Protein AF-A0A953X6Q1-F1 (afdb_monomer_lite)

Radius of gyration: 28.53 Å; chains: 1; bounding box: 66×39×80 Å

Foldseek 3Di:
DVVVVVVVVVVVVVVVVVPCVCVVPPPDDDPPPDPVVVVVVVVVVCVVPCPDDDPVCVVVVVCCVQCVPPPNVVVVLVVLLVVLLCCLVVVLVVVLVVLLVVLLVVLVVLLVPDDDDPVNCCVSVNVSVVVSVVVSCVSSVVSNVVSVVVCVVVVVVVVSVVVVVVVCVVVVDPPLQVVLQVVLL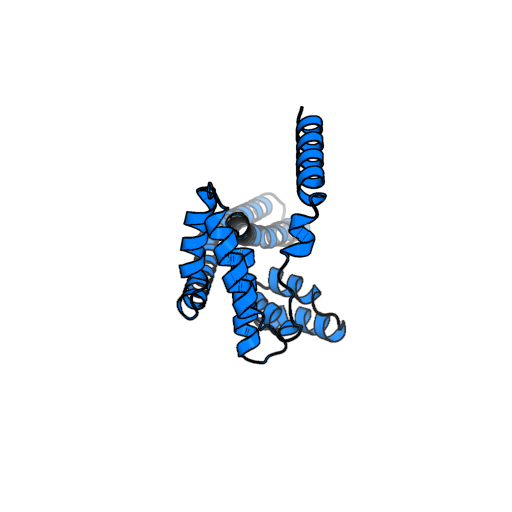RPLPVSLVSLVSDPDPVSSVVSNVCSVVND

Sequence (215 aa):
TRAAGRAGLIERIDTALDDDVWRRTAPSLAETTPVRSLQQEARAIAAEVILAEPVMNRVTRSLDSIVLNRFAGPVILASILFFMFQAVFAWATWPMDLIENGFSALADWVGATLPDGWIKDLIANGVIAGVGSVLVFLPQIIILFAFILLLEASGYMARAAFLMDTLMLRVGLNGRAFIPLLSSFACAIPGMMAARVIENERDRLTTIIIAPLMT

Secondary structure (DSSP, 8-state):
-HHHHHHHHHHHHHHHHSSTHHHHHS----TT--HHHHHHHHHHHHHHH-----THHHHHHHHHHHHTSTTHHHHHHHHHHHHHHHHHHHHHHHHHHHHHHHHHHHHHHHHHHSPSSHHHHIIIIIIIHHHHHHHHTHHHHHHHHHHHHHHHHTTHHHHHHHHHHHHHHHHT--HHHHHHHHHHHH-HHHHHHHGGG--SHHHHHHHHHHGGG--

pLDDT: mean 73.74, std 12.95, range [43.41, 95.06]

Structure (mmCIF, N/CA/C/O backbone):
data_AF-A0A953X6Q1-F1
#
_entry.id   AF-A0A953X6Q1-F1
#
loop_
_atom_site.group_PDB
_atom_site.id
_atom_site.type_symbol
_atom_site.label_atom_id
_atom_site.label_alt_id
_atom_site.label_comp_id
_atom_site.label_asym_id
_atom_site.label_entity_id
_atom_site.label_seq_id
_atom_site.pdbx_PDB_ins_code
_atom_site.Cartn_x
_atom_site.Cartn_y
_atom_site.Cartn_z
_atom_site.occupancy
_atom_site.B_iso_or_equiv
_atom_site.auth_seq_id
_atom_site.auth_comp_id
_atom_site.auth_asym_id
_atom_site.auth_atom_id
_atom_site.pdbx_PDB_model_num
ATOM 1 N N . THR A 1 1 ? -38.740 21.663 4.310 1.00 56.72 1 THR A N 1
ATOM 2 C CA . THR A 1 1 ? -39.633 20.793 5.114 1.00 56.72 1 THR A CA 1
ATOM 3 C C . THR A 1 1 ? -38.946 20.041 6.259 1.00 56.72 1 THR A C 1
ATOM 5 O O . THR A 1 1 ? -39.630 19.739 7.222 1.00 56.72 1 THR A O 1
ATOM 8 N N . ARG A 1 2 ? -37.618 19.798 6.263 1.00 55.62 2 ARG A N 1
ATOM 9 C CA . ARG A 1 2 ? -36.912 19.162 7.410 1.00 55.62 2 ARG A CA 1
ATOM 10 C C . ARG A 1 2 ? -36.620 20.084 8.611 1.00 55.62 2 ARG A C 1
ATOM 12 O O . ARG A 1 2 ? -36.563 19.608 9.737 1.00 55.62 2 ARG A O 1
ATOM 19 N N . ALA A 1 3 ? -36.464 21.392 8.387 1.00 56.66 3 ALA A N 1
ATOM 20 C CA . ALA A 1 3 ? -36.129 22.349 9.449 1.00 56.66 3 ALA A CA 1
ATOM 21 C C . ALA A 1 3 ? -37.282 22.575 10.450 1.00 56.66 3 ALA A C 1
ATOM 23 O O . ALA A 1 3 ? -37.045 22.574 11.653 1.00 56.66 3 ALA A O 1
ATOM 24 N N . ALA A 1 4 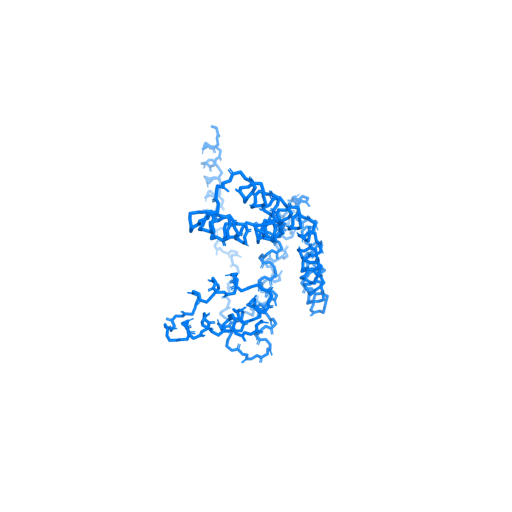? -38.523 22.679 9.958 1.00 70.12 4 ALA A N 1
ATOM 25 C CA . ALA A 1 4 ? -39.715 22.853 10.794 1.00 70.12 4 ALA A CA 1
ATOM 26 C C . ALA A 1 4 ? -40.015 21.613 11.656 1.00 70.12 4 ALA A C 1
ATOM 28 O O . ALA A 1 4 ? -40.341 21.743 12.830 1.00 70.12 4 ALA A O 1
ATOM 29 N N . GLY A 1 5 ? -39.823 20.407 11.103 1.00 72.50 5 GLY A N 1
ATOM 30 C CA . GLY A 1 5 ? -39.993 19.160 11.853 1.00 72.50 5 GLY A CA 1
ATOM 31 C C . GLY A 1 5 ? -38.972 18.999 12.982 1.00 72.50 5 GLY A C 1
ATOM 32 O O . GLY A 1 5 ? -39.336 18.564 14.066 1.00 72.50 5 GLY A O 1
ATOM 33 N N . ARG A 1 6 ? -37.710 19.404 12.760 1.00 75.50 6 ARG A N 1
ATOM 34 C CA . ARG A 1 6 ? -36.671 19.386 13.803 1.00 75.50 6 ARG A CA 1
ATOM 35 C C . ARG A 1 6 ? -36.973 20.383 14.921 1.00 75.50 6 ARG A C 1
ATOM 37 O O . ARG A 1 6 ? -36.813 20.030 16.081 1.00 75.50 6 ARG A O 1
ATOM 44 N N . ALA A 1 7 ? -37.411 21.592 14.571 1.00 75.81 7 ALA A N 1
ATOM 45 C CA . ALA A 1 7 ? -37.765 22.617 15.550 1.00 75.81 7 ALA A CA 1
ATOM 46 C C . ALA A 1 7 ? -38.918 22.157 16.457 1.00 75.81 7 ALA A C 1
ATOM 48 O O . ALA A 1 7 ? -38.777 22.201 17.672 1.00 75.81 7 ALA A O 1
ATOM 49 N N . GLY A 1 8 ? -39.989 21.596 15.880 1.00 79.62 8 GLY A N 1
ATOM 50 C CA . GLY A 1 8 ? -41.110 21.072 16.669 1.00 79.62 8 GLY A CA 1
ATOM 51 C C . GLY A 1 8 ? -40.759 19.840 17.515 1.00 79.62 8 GLY A C 1
ATOM 52 O O . GLY A 1 8 ? -41.368 19.610 18.553 1.00 79.62 8 GLY A O 1
ATOM 53 N N . LEU A 1 9 ? -39.767 19.041 17.107 1.00 77.88 9 LEU A N 1
ATOM 54 C CA . LEU A 1 9 ? -39.276 17.918 17.915 1.00 77.88 9 LEU A CA 1
ATOM 55 C C . LEU A 1 9 ? -38.467 18.403 19.122 1.00 77.88 9 LEU A C 1
ATOM 57 O O . LEU A 1 9 ? -38.664 17.886 20.215 1.00 77.88 9 LEU A O 1
ATOM 61 N N . ILE A 1 10 ? -37.604 19.406 18.928 1.00 80.94 10 ILE A N 1
ATOM 62 C CA . ILE A 1 10 ? -36.830 20.026 20.013 1.00 80.94 10 ILE A CA 1
ATOM 63 C C . ILE A 1 10 ? -37.774 20.675 21.026 1.00 80.94 10 ILE A C 1
ATOM 65 O O . ILE A 1 10 ? -37.650 20.408 22.211 1.00 80.94 10 ILE A O 1
ATOM 69 N N . GLU A 1 11 ? -38.781 21.417 20.563 1.00 82.81 11 GLU A N 1
ATOM 70 C CA . GLU A 1 11 ? -39.768 22.062 21.436 1.00 82.81 11 GLU A CA 1
ATOM 71 C C . GLU A 1 11 ? -40.543 21.045 22.288 1.00 82.81 11 GLU A C 1
ATOM 73 O O . GLU A 1 11 ? -40.726 21.241 23.487 1.00 82.81 11 GLU A O 1
ATOM 78 N N . ARG A 1 12 ? -40.942 19.901 21.713 1.00 79.19 12 ARG A N 1
ATOM 79 C CA . ARG A 1 12 ? -41.610 18.831 22.475 1.00 79.19 12 ARG A CA 1
ATOM 80 C C . ARG A 1 12 ? -40.684 18.122 23.461 1.00 79.19 12 ARG A C 1
ATOM 82 O O . ARG A 1 12 ? -41.167 17.679 24.498 1.00 79.19 12 ARG A O 1
ATOM 89 N N . ILE A 1 13 ? -39.397 17.987 23.138 1.00 79.25 13 ILE A N 1
ATOM 90 C CA . ILE A 1 13 ? -38.399 17.424 24.056 1.00 79.25 13 ILE A CA 1
ATOM 91 C C . ILE A 1 13 ? -38.164 18.391 25.218 1.00 79.25 13 ILE A C 1
ATOM 93 O O . ILE A 1 13 ? -38.222 17.950 26.359 1.00 79.25 13 ILE A O 1
ATOM 97 N N . ASP A 1 14 ? -37.984 19.685 24.949 1.00 78.56 14 ASP A N 1
ATOM 98 C CA . ASP A 1 14 ? -37.801 20.704 25.990 1.00 78.56 14 ASP A CA 1
ATOM 99 C C . ASP A 1 14 ? -39.027 20.784 26.903 1.00 78.56 14 ASP A C 1
ATOM 101 O O . ASP A 1 14 ? -38.888 20.731 28.120 1.00 78.56 14 ASP A O 1
ATOM 105 N N . THR A 1 15 ? -40.239 20.766 26.336 1.00 77.94 15 THR A N 1
ATOM 106 C CA . THR A 1 15 ? -41.480 20.751 27.133 1.00 77.94 15 THR A CA 1
ATOM 107 C C . THR A 1 15 ? -41.583 19.500 28.018 1.00 77.94 15 THR A C 1
ATOM 109 O O . THR A 1 15 ? -42.091 19.569 29.131 1.00 77.94 15 THR A O 1
ATOM 112 N N . ALA A 1 16 ? -41.100 18.347 27.543 1.00 70.44 16 ALA A N 1
ATOM 113 C CA . ALA A 1 16 ? -41.084 17.105 28.319 1.00 70.44 16 ALA A CA 1
ATOM 114 C C . ALA A 1 16 ? -39.940 17.043 29.354 1.00 70.44 16 ALA A C 1
ATOM 116 O O . ALA A 1 16 ? -40.025 16.265 30.304 1.00 70.44 16 ALA A O 1
ATOM 117 N N . LEU A 1 17 ? -38.871 17.826 29.169 1.00 68.88 17 LEU A N 1
ATOM 118 C CA . LEU A 1 17 ? -37.738 17.946 30.095 1.00 68.88 17 LEU A CA 1
ATOM 119 C C . LEU A 1 17 ? -37.964 19.012 31.179 1.00 68.88 17 LEU A C 1
ATOM 121 O O . LEU A 1 17 ? -37.389 18.890 32.261 1.00 68.88 17 LEU A O 1
ATOM 125 N N . ASP A 1 18 ? -38.785 20.029 30.899 1.00 67.75 18 ASP A N 1
ATOM 126 C CA . ASP A 1 18 ? -39.206 21.059 31.861 1.00 67.75 18 ASP A CA 1
ATOM 127 C C . ASP A 1 18 ? -40.187 20.524 32.916 1.00 67.75 18 ASP A C 1
ATOM 129 O O . ASP A 1 18 ? -40.358 21.138 33.973 1.00 67.75 18 ASP A O 1
ATOM 133 N N . ASP A 1 19 ? -40.784 19.351 32.683 1.00 63.38 19 ASP A N 1
ATOM 134 C CA . ASP A 1 19 ? -41.502 18.626 33.722 1.00 63.38 19 ASP A CA 1
ATOM 135 C C . ASP A 1 19 ? -40.501 18.186 34.807 1.00 63.38 19 ASP A C 1
ATOM 137 O O . ASP A 1 19 ? -39.703 17.256 34.649 1.00 63.38 19 ASP A O 1
ATOM 141 N N . ASP A 1 20 ? -40.573 18.857 35.960 1.00 58.38 20 ASP A N 1
ATOM 142 C CA . ASP A 1 20 ? -39.717 18.703 37.152 1.00 58.38 20 ASP A CA 1
ATOM 143 C C . ASP A 1 20 ? -39.705 17.264 37.732 1.00 58.38 20 ASP A C 1
ATOM 145 O O . ASP A 1 20 ? -38.985 16.934 38.677 1.00 58.38 20 ASP A O 1
ATOM 149 N N . VAL A 1 21 ? -40.499 16.373 37.135 1.00 62.38 21 VAL A N 1
ATOM 150 C CA . VAL A 1 21 ? -40.519 14.927 37.340 1.00 62.38 21 VAL A CA 1
ATOM 151 C C . VAL A 1 21 ? -39.152 14.310 37.041 1.00 62.38 21 VAL A C 1
ATOM 153 O O . VAL A 1 21 ? -38.661 13.541 37.867 1.00 62.38 21 VAL A O 1
ATOM 156 N N . TRP A 1 22 ? -38.495 14.673 35.930 1.00 59.53 22 TRP A N 1
ATOM 157 C CA . TRP A 1 22 ? -37.225 14.052 35.514 1.00 59.53 22 TRP A CA 1
ATOM 158 C C . TRP A 1 22 ? -36.069 14.373 36.465 1.00 59.53 22 TRP A C 1
ATOM 160 O O . TRP A 1 22 ? -35.297 13.485 36.824 1.00 59.53 22 TRP A O 1
ATOM 170 N N . ARG A 1 23 ? -35.969 15.621 36.947 1.00 58.53 23 ARG A N 1
ATOM 171 C CA . ARG A 1 23 ? -34.945 16.005 37.940 1.00 58.53 23 ARG A CA 1
ATOM 172 C C . ARG A 1 23 ? -35.134 15.299 39.279 1.00 58.53 23 ARG A C 1
ATOM 174 O O . ARG A 1 23 ? -34.150 15.046 39.964 1.00 58.53 23 ARG A O 1
ATOM 181 N N . ARG A 1 24 ? -36.378 14.973 39.648 1.00 58.66 24 ARG A N 1
ATOM 182 C CA . ARG A 1 24 ? -36.703 14.268 40.899 1.00 58.66 24 ARG A CA 1
ATOM 183 C C . ARG A 1 24 ? -36.564 12.748 40.801 1.00 58.66 24 ARG A C 1
ATOM 185 O O . ARG A 1 24 ? -36.361 12.110 41.827 1.00 58.66 24 ARG A O 1
ATOM 192 N N . THR A 1 25 ? -36.684 12.174 39.603 1.00 59.16 25 THR A N 1
ATOM 193 C CA . THR A 1 25 ? -36.552 10.722 39.362 1.00 59.16 25 THR A CA 1
ATOM 194 C C . THR A 1 25 ? -35.200 10.307 38.794 1.00 59.16 25 THR A C 1
ATOM 196 O O . THR A 1 25 ? -34.925 9.110 38.733 1.00 59.16 25 THR A O 1
ATOM 199 N N . ALA A 1 26 ? -34.335 11.256 38.423 1.00 57.88 26 ALA A N 1
ATOM 200 C CA . ALA A 1 26 ? -32.970 10.951 38.025 1.00 57.88 26 ALA A CA 1
ATOM 201 C C . ALA A 1 26 ? -32.258 10.195 39.166 1.00 57.88 26 ALA A C 1
ATOM 203 O O . ALA A 1 26 ? -32.180 10.717 40.283 1.00 57.88 26 ALA A O 1
ATOM 204 N N . PRO A 1 27 ? -31.753 8.972 38.922 1.00 61.53 27 PRO A N 1
ATOM 205 C CA . PRO A 1 27 ? -31.070 8.208 39.954 1.00 61.53 27 PRO A CA 1
ATOM 206 C C . PRO A 1 27 ? -29.867 9.009 40.462 1.00 61.53 27 PRO A C 1
ATOM 208 O O . PRO A 1 27 ? -29.058 9.494 39.668 1.00 61.53 27 PRO A O 1
ATOM 211 N N . SER A 1 28 ? -29.746 9.173 41.785 1.00 62.00 28 SER A N 1
ATOM 212 C CA . SER A 1 28 ? -28.567 9.816 42.360 1.00 62.00 28 SER A CA 1
ATOM 213 C C . SER A 1 28 ? -27.377 8.878 42.175 1.00 62.00 28 SER A C 1
ATOM 215 O O . SER A 1 28 ? -27.240 7.841 42.824 1.00 62.00 28 SER A O 1
ATOM 217 N N . LEU A 1 29 ? -26.527 9.207 41.208 1.00 59.94 29 LEU A N 1
ATOM 218 C CA . LEU A 1 29 ? -25.314 8.451 40.947 1.00 59.94 29 LEU A CA 1
ATOM 219 C C . LEU A 1 29 ? -24.348 8.705 42.105 1.00 59.94 29 LEU A C 1
ATOM 221 O O . LEU A 1 29 ? -23.694 9.743 42.162 1.00 59.94 29 LEU A O 1
ATOM 225 N N . ALA A 1 30 ? -24.268 7.768 43.049 1.00 63.91 30 ALA A N 1
ATOM 226 C CA . ALA A 1 30 ? -23.195 7.777 44.032 1.00 63.91 30 ALA A CA 1
ATOM 227 C C . ALA A 1 30 ? -21.853 7.634 43.292 1.00 63.91 30 ALA A C 1
ATOM 229 O O . ALA A 1 30 ? -21.724 6.775 42.413 1.00 63.91 30 ALA A O 1
ATOM 230 N N . GLU A 1 31 ? -20.846 8.436 43.655 1.00 61.06 31 GLU A N 1
ATOM 231 C CA . GLU A 1 31 ? -19.513 8.454 43.016 1.00 61.06 31 GLU A CA 1
ATOM 232 C C . GLU A 1 31 ? -18.820 7.076 42.976 1.00 61.06 31 GLU A C 1
ATOM 234 O O . GLU A 1 31 ? -17.909 6.855 42.182 1.00 61.06 31 GLU A O 1
ATOM 239 N N . THR A 1 32 ? -19.263 6.121 43.797 1.00 63.59 32 THR A N 1
ATOM 240 C CA . THR A 1 32 ? -18.711 4.763 43.911 1.00 63.59 32 THR A CA 1
ATOM 241 C C . THR A 1 32 ? -19.402 3.717 43.034 1.00 63.59 32 THR A C 1
ATOM 243 O O . THR A 1 32 ? -19.028 2.543 43.080 1.00 63.59 32 THR A O 1
ATOM 246 N N . THR A 1 33 ? -20.406 4.094 42.237 1.00 66.38 33 THR A N 1
ATOM 247 C CA . THR A 1 33 ? -21.168 3.120 41.445 1.00 66.38 33 THR A CA 1
ATOM 248 C C . THR A 1 33 ? -20.280 2.511 40.348 1.00 66.38 33 THR A C 1
ATOM 250 O O . THR A 1 33 ? -19.760 3.242 39.501 1.00 66.38 33 THR A O 1
ATOM 253 N N . PRO A 1 34 ? -20.071 1.181 40.321 1.00 75.06 34 PRO A N 1
ATOM 254 C CA . PRO A 1 34 ? -19.177 0.561 39.354 1.00 75.06 34 PRO A CA 1
ATOM 255 C C . PRO A 1 34 ? -19.707 0.738 37.926 1.00 75.06 34 PRO A C 1
ATOM 257 O O . PRO A 1 34 ? -20.833 0.373 37.609 1.00 75.06 34 PRO A O 1
ATOM 260 N N . VAL A 1 35 ? -18.857 1.229 37.020 1.00 74.12 35 VAL A N 1
ATOM 261 C CA . VAL A 1 35 ? -19.218 1.574 35.626 1.00 74.12 35 VAL A CA 1
ATOM 262 C C . VAL A 1 35 ? -19.971 0.451 34.891 1.00 74.12 35 VAL A C 1
ATOM 264 O O . VAL A 1 35 ? -20.843 0.718 34.067 1.00 74.12 35 VAL A O 1
ATOM 267 N N . ARG A 1 36 ? -19.679 -0.819 35.201 1.00 74.69 36 ARG A N 1
ATOM 268 C CA . ARG A 1 36 ? -20.355 -1.976 34.590 1.00 74.69 36 ARG A CA 1
ATOM 269 C C . ARG A 1 36 ? -21.840 -2.088 34.944 1.00 74.69 36 ARG A C 1
ATOM 271 O O . ARG A 1 36 ? -22.606 -2.494 34.074 1.00 74.69 36 ARG A O 1
ATOM 278 N N . SER A 1 37 ? -22.248 -1.754 36.171 1.00 74.81 37 SER A N 1
ATOM 279 C CA . SER A 1 37 ? -23.661 -1.833 36.569 1.00 74.81 37 SER A CA 1
ATOM 280 C C . SER A 1 37 ? -24.472 -0.731 35.891 1.00 74.81 37 SER A C 1
ATOM 282 O O . SER A 1 37 ? -25.525 -1.012 35.329 1.00 74.81 37 SER A O 1
ATOM 284 N N . LEU A 1 38 ? -23.909 0.478 35.802 1.00 77.56 38 LEU A N 1
ATOM 285 C CA . LEU A 1 38 ? -24.495 1.589 35.045 1.00 77.56 38 LEU A CA 1
ATOM 286 C C . LEU A 1 38 ? -24.649 1.248 33.555 1.00 77.56 38 LEU A C 1
ATOM 288 O O . LEU A 1 38 ? -25.675 1.538 32.946 1.00 77.56 38 LEU A O 1
ATOM 292 N N . GLN A 1 39 ? -23.660 0.571 32.961 1.00 78.69 39 GLN A N 1
ATOM 293 C CA . GLN A 1 39 ? -23.748 0.088 31.578 1.00 78.69 39 GLN A CA 1
ATOM 294 C C . GLN A 1 39 ? -24.824 -0.993 31.382 1.00 78.69 39 GLN A C 1
ATOM 296 O O . GLN A 1 39 ? -25.408 -1.068 30.300 1.00 78.69 39 GLN A O 1
ATOM 301 N N . GLN A 1 40 ? -25.078 -1.845 32.380 1.00 78.56 40 GLN A N 1
ATOM 302 C CA . GLN A 1 40 ? -26.152 -2.843 32.322 1.00 78.56 40 GLN A CA 1
ATOM 303 C C . GLN A 1 40 ? -27.533 -2.194 32.418 1.00 78.56 40 GLN A C 1
ATOM 305 O O . GLN A 1 40 ? -28.406 -2.525 31.620 1.00 78.56 40 GLN A O 1
ATOM 310 N N . GLU A 1 41 ? -27.712 -1.248 33.334 1.00 78.94 41 GLU A N 1
ATOM 311 C CA . GLU A 1 41 ? -28.977 -0.542 33.542 1.00 78.94 41 GLU A CA 1
ATOM 312 C C . GLU A 1 41 ? -29.339 0.341 32.339 1.00 78.94 41 GLU A C 1
ATOM 314 O O . GLU A 1 41 ? -30.439 0.240 31.799 1.00 78.94 41 GLU A O 1
ATOM 319 N N . ALA A 1 42 ? -28.370 1.091 31.804 1.00 77.69 42 ALA A N 1
ATOM 320 C CA . ALA A 1 42 ? -28.553 1.854 30.570 1.00 77.69 42 ALA A CA 1
ATOM 321 C C . ALA A 1 42 ? -28.938 0.960 29.376 1.00 77.69 42 ALA A C 1
ATOM 323 O O . ALA A 1 42 ? -29.756 1.349 28.543 1.00 77.69 42 ALA A O 1
ATOM 324 N N . ARG A 1 43 ? -28.377 -0.257 29.286 1.00 78.38 43 ARG A N 1
ATOM 325 C CA . ARG A 1 43 ? -28.757 -1.234 28.252 1.00 78.38 43 ARG A CA 1
ATOM 326 C C . ARG A 1 43 ? -30.165 -1.785 28.455 1.00 78.38 43 ARG A C 1
ATOM 328 O O . ARG A 1 43 ? -30.836 -2.018 27.455 1.00 78.38 43 ARG A O 1
ATOM 335 N N . ALA A 1 44 ? -30.599 -1.995 29.697 1.00 80.25 44 ALA A N 1
ATOM 336 C CA . ALA A 1 44 ? -31.951 -2.456 30.006 1.00 80.25 44 ALA A CA 1
ATOM 337 C C . ALA A 1 44 ? -32.998 -1.411 29.589 1.00 80.25 44 ALA A C 1
ATOM 339 O O . ALA A 1 44 ? -33.915 -1.740 28.843 1.00 80.25 44 ALA A O 1
ATOM 340 N N . ILE A 1 45 ? -32.784 -0.142 29.952 1.00 81.12 45 ILE A N 1
ATOM 341 C CA . ILE A 1 45 ? -33.653 0.977 29.552 1.00 81.12 45 ILE A CA 1
ATOM 342 C C . ILE A 1 45 ? -33.664 1.132 28.025 1.00 81.12 45 ILE A C 1
ATOM 344 O O . ILE A 1 45 ? -34.719 1.259 27.408 1.00 81.12 45 ILE A O 1
ATOM 348 N N . ALA A 1 46 ? -32.493 1.072 27.383 1.00 76.69 46 ALA A N 1
ATOM 349 C CA . ALA A 1 46 ? -32.410 1.140 25.928 1.00 76.69 46 ALA A CA 1
ATOM 350 C C . ALA A 1 46 ? -33.179 -0.010 25.252 1.00 76.69 46 ALA A C 1
ATOM 352 O O . ALA A 1 46 ? -33.846 0.216 24.248 1.00 76.69 46 ALA A O 1
ATOM 353 N N . ALA A 1 47 ? -33.126 -1.227 25.798 1.00 75.25 47 ALA A N 1
ATOM 354 C CA . ALA A 1 47 ? -33.858 -2.369 25.251 1.00 75.25 47 ALA A CA 1
ATOM 355 C C . ALA A 1 47 ? -35.384 -2.203 25.348 1.00 75.25 47 ALA A C 1
ATOM 357 O O . ALA A 1 47 ? -36.100 -2.696 24.482 1.00 75.25 47 ALA A O 1
ATOM 358 N N . GLU A 1 48 ? -35.871 -1.496 26.367 1.00 77.06 48 GLU A N 1
ATOM 359 C CA . GLU A 1 48 ? -37.299 -1.250 26.587 1.00 77.06 48 GLU A CA 1
ATOM 360 C C . GLU A 1 48 ? -37.852 -0.134 25.679 1.00 77.06 48 GLU A C 1
ATOM 362 O O . GLU A 1 48 ? -39.006 -0.177 25.258 1.00 77.06 48 GLU A O 1
ATOM 367 N N . VAL A 1 49 ? -37.012 0.847 25.325 1.00 75.50 49 VAL A N 1
ATOM 368 C CA . VAL A 1 49 ? -37.409 2.046 24.560 1.00 75.50 49 VAL A CA 1
ATOM 369 C C . VAL A 1 49 ? -37.137 1.919 23.051 1.00 75.50 49 VAL A C 1
ATOM 371 O O . VAL A 1 49 ? -37.732 2.639 22.244 1.00 75.50 49 VAL A O 1
ATOM 374 N N . ILE A 1 50 ? -36.266 1.002 22.617 1.00 70.25 50 ILE A N 1
ATOM 375 C CA . ILE A 1 50 ? -35.984 0.796 21.187 1.00 70.25 50 ILE A CA 1
ATOM 376 C C . ILE A 1 50 ? -37.149 0.037 20.526 1.00 70.25 50 ILE A C 1
ATOM 378 O O . ILE A 1 50 ? -37.210 -1.188 20.512 1.00 70.25 50 ILE A O 1
ATOM 382 N N . LEU A 1 51 ? -38.066 0.799 19.922 1.00 61.41 51 LEU A N 1
ATOM 383 C CA . LEU A 1 51 ? -39.269 0.297 19.240 1.00 61.41 51 LEU A CA 1
ATOM 384 C C . LEU A 1 51 ? -39.008 -0.271 17.830 1.00 61.41 51 LEU A C 1
ATOM 386 O O . LEU A 1 51 ? -39.853 -0.973 17.280 1.00 61.41 51 LEU A O 1
ATOM 390 N N . ALA A 1 52 ? -37.848 0.015 17.233 1.00 56.72 52 ALA A N 1
ATOM 391 C CA . ALA A 1 52 ? -37.418 -0.580 15.970 1.00 56.72 52 ALA A CA 1
ATOM 392 C C . ALA A 1 52 ? -35.890 -0.533 15.841 1.00 56.72 52 ALA A C 1
ATOM 394 O O . ALA A 1 52 ? -35.290 0.542 15.801 1.00 56.72 52 ALA A O 1
ATOM 395 N N . GLU A 1 53 ? -35.251 -1.698 15.727 1.00 56.03 53 GLU A N 1
ATOM 396 C CA . GLU A 1 53 ? -33.856 -1.776 15.295 1.00 56.03 53 GLU A CA 1
ATOM 397 C C . GLU A 1 53 ? -33.794 -1.761 13.757 1.00 56.03 53 GLU A C 1
ATOM 399 O O . GLU A 1 53 ? -34.440 -2.595 13.114 1.00 56.03 53 GLU A O 1
ATOM 404 N N . PRO A 1 54 ? -32.993 -0.878 13.130 1.00 53.59 54 PRO A N 1
ATOM 405 C CA . PRO A 1 54 ? -32.711 -0.975 11.703 1.00 53.59 54 PRO A CA 1
ATOM 406 C C . PRO A 1 54 ? -32.115 -2.355 11.393 1.00 53.59 54 PRO A C 1
ATOM 408 O O . PRO A 1 54 ? -31.173 -2.779 12.060 1.00 53.59 54 PRO A O 1
ATOM 411 N N . VAL A 1 55 ? -32.610 -3.051 10.363 1.00 55.44 55 VAL A N 1
ATOM 412 C CA . VAL A 1 55 ? -32.144 -4.403 9.963 1.00 55.44 55 VAL A CA 1
ATOM 413 C C . VAL A 1 55 ? -30.617 -4.460 9.768 1.00 55.44 55 VAL A C 1
ATOM 415 O O . VAL A 1 55 ? -29.983 -5.473 10.075 1.00 55.44 55 VAL A O 1
ATOM 418 N N . MET A 1 56 ? -30.013 -3.334 9.368 1.00 53.81 56 MET A N 1
ATOM 419 C CA . MET A 1 56 ? -28.564 -3.128 9.256 1.00 53.81 56 MET A CA 1
ATOM 420 C C . MET A 1 56 ? -27.794 -3.485 10.545 1.00 53.81 56 MET A C 1
ATOM 422 O O . MET A 1 56 ? -26.673 -3.987 10.477 1.00 53.81 56 MET A O 1
ATOM 426 N N . ASN A 1 57 ? -28.394 -3.295 11.727 1.00 60.19 57 ASN A N 1
ATOM 427 C CA . ASN A 1 57 ? -27.750 -3.589 13.009 1.00 60.19 57 ASN A CA 1
ATOM 428 C C . ASN A 1 57 ? -27.623 -5.090 13.276 1.00 60.19 57 ASN A C 1
ATOM 430 O O . ASN A 1 57 ? -26.680 -5.499 13.943 1.00 60.19 57 ASN A O 1
ATOM 434 N N . ARG A 1 58 ? -28.518 -5.939 12.758 1.00 59.28 58 ARG A N 1
ATOM 435 C CA . ARG A 1 58 ? -28.522 -7.368 13.111 1.00 59.28 58 ARG A CA 1
ATOM 436 C C . ARG A 1 58 ? -27.409 -8.144 12.397 1.00 59.28 58 ARG A C 1
ATOM 438 O O . ARG A 1 58 ? -26.706 -8.923 13.037 1.00 59.28 58 ARG A O 1
ATOM 445 N N . VAL A 1 59 ? -27.193 -7.869 11.107 1.00 60.16 59 VAL A N 1
ATOM 446 C CA . VAL A 1 59 ? -26.087 -8.453 10.320 1.00 60.16 59 VAL A CA 1
ATOM 447 C C . VAL A 1 59 ? -24.737 -7.964 10.850 1.00 60.16 59 VAL A C 1
ATOM 449 O O . VAL A 1 59 ? -23.847 -8.770 11.116 1.00 60.16 59 VAL A O 1
ATOM 452 N N . THR A 1 60 ? -24.622 -6.658 11.105 1.00 63.91 60 THR A N 1
ATOM 453 C CA . THR A 1 60 ? -23.412 -6.021 11.647 1.00 63.91 60 THR A CA 1
ATOM 454 C C . THR A 1 60 ? -23.040 -6.574 13.025 1.00 63.91 60 THR A C 1
ATOM 456 O O . THR A 1 60 ? -21.869 -6.882 13.245 1.00 63.91 60 THR A O 1
ATOM 459 N N . ARG A 1 61 ? -24.032 -6.782 13.908 1.00 63.19 61 ARG A N 1
ATOM 460 C CA . ARG A 1 61 ? -23.872 -7.334 15.266 1.00 63.19 61 ARG A CA 1
ATOM 461 C C . ARG A 1 61 ? -23.524 -8.829 15.261 1.00 63.19 61 ARG A C 1
ATOM 463 O O . ARG A 1 61 ? -22.730 -9.272 16.088 1.00 63.19 61 ARG A O 1
ATOM 470 N N . SER A 1 62 ? -24.070 -9.607 14.322 1.00 61.19 62 SER A N 1
ATOM 471 C CA . SER A 1 62 ? -23.698 -11.020 14.155 1.00 61.19 62 SER A CA 1
ATOM 472 C C . SER A 1 62 ? -22.271 -11.162 13.628 1.00 61.19 62 SER A C 1
ATOM 474 O O . SER A 1 62 ? -21.505 -11.959 14.171 1.00 61.19 62 SER A O 1
ATOM 476 N N . LEU A 1 63 ? -21.886 -10.351 12.632 1.00 61.06 63 LEU A N 1
ATOM 477 C CA . LEU A 1 63 ? -20.495 -10.258 12.188 1.00 61.06 63 LEU A CA 1
ATOM 478 C C . LEU A 1 63 ? -19.584 -9.818 13.342 1.00 61.06 63 LEU A C 1
ATOM 480 O O . LEU A 1 63 ? -18.556 -10.442 13.558 1.00 61.06 63 LEU A O 1
ATOM 484 N N . ASP A 1 64 ? -19.971 -8.807 14.126 1.00 63.03 64 ASP A N 1
ATOM 485 C CA . ASP A 1 64 ? -19.199 -8.366 15.296 1.00 63.03 64 ASP A CA 1
ATOM 486 C C . ASP A 1 64 ? -18.956 -9.505 16.287 1.00 63.03 64 ASP A C 1
ATOM 488 O O . ASP A 1 64 ? -17.841 -9.667 16.767 1.00 63.03 64 ASP A O 1
ATOM 492 N N . SER A 1 65 ? -19.961 -10.340 16.566 1.00 62.66 65 SER A N 1
ATOM 493 C CA . SER A 1 65 ? -19.815 -11.440 17.530 1.00 62.66 65 SER A CA 1
ATOM 494 C C . SER A 1 65 ? -18.789 -12.501 17.106 1.00 62.66 65 SER A C 1
ATOM 496 O O . SER A 1 65 ? -18.096 -13.067 17.952 1.00 62.66 65 SER A O 1
ATOM 498 N N . ILE A 1 66 ? -18.654 -12.739 15.798 1.00 61.59 66 ILE A N 1
ATOM 499 C CA . ILE A 1 66 ? -17.694 -13.688 15.221 1.00 61.59 66 ILE A CA 1
ATOM 500 C C . ILE A 1 66 ? -16.306 -13.041 15.116 1.00 61.59 66 ILE A C 1
ATOM 502 O O . ILE A 1 66 ? -15.300 -13.670 15.443 1.00 61.59 66 ILE A O 1
ATOM 506 N N . VAL A 1 67 ? -16.251 -11.768 14.720 1.00 59.72 67 VAL A N 1
ATOM 507 C CA . VAL A 1 67 ? -15.009 -11.025 14.460 1.00 59.72 67 VAL A CA 1
ATOM 508 C C . VAL A 1 67 ? -14.327 -10.538 15.743 1.00 59.72 67 VAL A C 1
ATOM 510 O O . VAL A 1 67 ? -13.101 -10.516 15.802 1.00 59.72 67 VAL A O 1
ATOM 513 N N . LEU A 1 68 ? -15.079 -10.202 16.798 1.00 62.44 68 LEU A N 1
ATOM 514 C CA . LEU A 1 68 ? -14.533 -9.769 18.096 1.00 62.44 68 LEU A CA 1
ATOM 515 C C . LEU A 1 68 ? -14.281 -10.924 19.080 1.00 62.44 68 LEU A C 1
ATOM 517 O O . LEU A 1 68 ? -13.870 -10.688 20.220 1.00 62.44 68 LEU A O 1
ATOM 521 N N . ASN A 1 69 ? -14.510 -12.178 18.688 1.00 67.44 69 ASN A N 1
ATOM 522 C CA . ASN A 1 69 ? -14.258 -13.304 19.580 1.00 67.44 69 ASN A CA 1
ATOM 523 C C . ASN A 1 69 ? -12.747 -13.438 19.860 1.00 67.44 69 ASN A C 1
ATOM 525 O O . ASN A 1 69 ? -11.923 -13.369 18.948 1.00 67.44 69 ASN A O 1
ATOM 529 N N . ARG A 1 70 ? -12.364 -13.646 21.128 1.00 65.00 70 ARG A N 1
ATOM 530 C CA . ARG A 1 70 ? -10.972 -13.558 21.614 1.00 65.00 70 ARG A CA 1
ATOM 531 C C . ARG A 1 70 ? -9.987 -14.489 20.893 1.00 65.00 70 ARG A C 1
ATOM 533 O O . ARG A 1 70 ? -8.799 -14.172 20.858 1.00 65.00 70 ARG A O 1
ATOM 540 N N . PHE A 1 71 ? -10.476 -15.595 20.333 1.00 70.25 71 PHE A N 1
ATOM 541 C CA . PHE A 1 71 ? -9.683 -16.548 19.550 1.00 70.25 71 PHE A CA 1
ATOM 542 C C . PHE A 1 71 ? -9.997 -16.516 18.049 1.00 70.25 71 PHE A C 1
ATOM 544 O O . PHE A 1 71 ? -9.071 -16.602 17.248 1.00 70.25 71 PHE A O 1
ATOM 551 N N . ALA A 1 72 ? -11.264 -16.349 17.649 1.00 71.12 72 ALA A N 1
ATOM 552 C CA . ALA A 1 72 ? -11.625 -16.343 16.228 1.00 71.12 72 ALA A CA 1
ATOM 553 C C . ALA A 1 72 ? -11.200 -15.049 15.516 1.00 71.12 72 ALA A C 1
ATOM 555 O O . ALA A 1 72 ? -10.797 -15.106 14.360 1.00 71.12 72 ALA A O 1
ATOM 556 N N . GLY A 1 73 ? -11.208 -13.904 16.208 1.00 70.88 73 GLY A N 1
ATOM 557 C CA . GLY A 1 73 ? -10.816 -12.613 15.639 1.00 70.88 73 GLY A CA 1
ATOM 558 C C . GLY A 1 73 ? -9.407 -12.624 15.035 1.00 70.88 73 GLY A C 1
ATOM 559 O O . GLY A 1 73 ? -9.270 -12.345 13.844 1.00 70.88 73 GLY A O 1
ATOM 560 N N . PRO A 1 74 ? -8.356 -12.994 15.799 1.00 71.94 74 PRO A N 1
ATOM 561 C CA . PRO A 1 74 ? -6.991 -13.088 15.275 1.00 71.94 74 PRO A CA 1
ATOM 562 C C . PRO A 1 74 ? -6.841 -14.057 14.099 1.00 71.94 74 PRO A C 1
ATOM 564 O O . PRO A 1 74 ? -6.141 -13.746 13.141 1.00 71.94 74 PRO A O 1
ATOM 567 N N . VAL A 1 75 ? -7.515 -15.211 14.143 1.00 78.44 75 VAL A N 1
ATOM 568 C CA . VAL A 1 75 ? -7.450 -16.220 13.073 1.00 78.44 75 VAL A CA 1
ATOM 569 C C . VAL A 1 75 ? -8.115 -15.712 11.796 1.00 78.44 75 VAL A C 1
ATOM 571 O O . VAL A 1 75 ? -7.562 -15.873 10.711 1.00 78.44 75 VAL A O 1
ATOM 574 N N . ILE A 1 76 ? -9.270 -15.055 11.912 1.00 76.00 76 ILE A N 1
ATOM 575 C CA . ILE A 1 76 ? -9.977 -14.450 10.779 1.00 76.00 76 ILE A CA 1
ATOM 576 C C . ILE A 1 76 ? -9.139 -13.323 10.174 1.00 76.00 76 ILE A C 1
ATOM 578 O O . ILE A 1 76 ? -8.989 -13.267 8.958 1.00 76.00 76 ILE A O 1
ATOM 582 N N . LEU A 1 77 ? -8.546 -12.462 11.006 1.00 71.25 77 LEU A N 1
ATOM 583 C CA . LEU A 1 77 ? -7.654 -11.397 10.551 1.00 71.25 77 LEU A CA 1
ATOM 584 C C . LEU A 1 77 ? -6.443 -11.965 9.800 1.00 71.25 77 LEU A C 1
ATOM 586 O O . LEU A 1 77 ? -6.156 -11.522 8.693 1.00 71.25 77 LEU A O 1
ATOM 590 N N . ALA A 1 78 ? -5.769 -12.966 10.373 1.00 72.81 78 ALA A N 1
ATOM 591 C CA . ALA A 1 78 ? -4.633 -13.628 9.738 1.00 72.81 78 ALA A CA 1
ATOM 592 C C . ALA A 1 78 ? -5.033 -14.296 8.415 1.00 72.81 78 ALA A C 1
ATOM 594 O O . ALA A 1 78 ? -4.300 -14.193 7.439 1.00 72.81 78 ALA A O 1
ATOM 595 N N . SER A 1 79 ? -6.213 -14.917 8.358 1.00 79.50 79 SER A N 1
ATOM 596 C CA . SER A 1 79 ? -6.732 -15.561 7.145 1.00 79.50 79 SER A CA 1
ATOM 597 C C . SER A 1 79 ? -7.061 -14.546 6.049 1.00 79.50 79 SER A C 1
ATOM 599 O O . SER A 1 79 ? -6.698 -14.761 4.898 1.00 79.50 79 SER A O 1
ATOM 601 N N . ILE A 1 80 ? -7.703 -13.423 6.395 1.00 77.81 80 ILE A N 1
ATOM 602 C CA . ILE A 1 80 ? -7.998 -12.331 5.453 1.00 77.81 80 ILE A CA 1
ATOM 603 C C . ILE A 1 80 ? -6.699 -11.727 4.930 1.00 77.81 80 ILE A C 1
ATOM 605 O O . ILE A 1 80 ? -6.559 -11.527 3.728 1.00 77.81 80 ILE A O 1
ATOM 609 N N . LEU A 1 81 ? -5.741 -11.463 5.819 1.00 71.88 81 LEU A N 1
ATOM 610 C CA . LEU A 1 81 ? -4.458 -10.882 5.448 1.00 71.88 81 LEU A CA 1
ATOM 611 C C . LEU A 1 81 ? -3.650 -11.842 4.559 1.00 71.88 81 LEU A C 1
ATOM 613 O O . LEU A 1 81 ? -3.122 -11.430 3.531 1.00 71.88 81 LEU A O 1
ATOM 617 N N . PHE A 1 82 ? -3.618 -13.131 4.905 1.00 75.94 82 PHE A N 1
ATOM 618 C CA . PHE A 1 82 ? -2.997 -14.180 4.0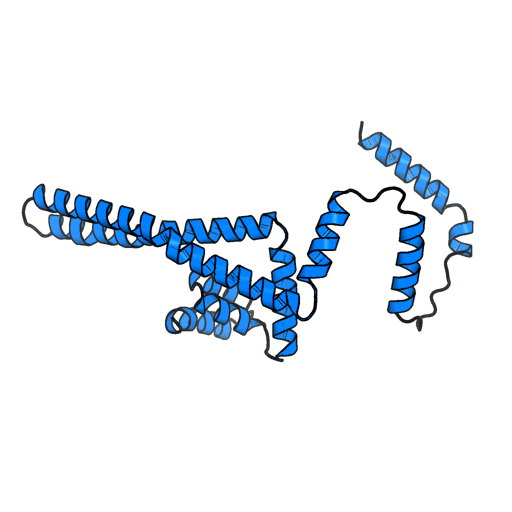96 1.00 75.94 82 PHE A CA 1
ATOM 619 C C . PHE A 1 82 ? -3.639 -14.277 2.710 1.00 75.94 82 PHE A C 1
ATOM 621 O O . PHE A 1 82 ? -2.934 -14.274 1.703 1.00 75.94 82 PHE A O 1
ATOM 628 N N . PHE A 1 83 ? -4.972 -14.311 2.650 1.00 82.19 83 PHE A N 1
ATOM 629 C CA . PHE A 1 83 ? -5.710 -14.347 1.392 1.00 82.19 83 PHE A CA 1
ATOM 630 C C . PHE A 1 83 ? -5.440 -13.104 0.545 1.00 82.19 83 PHE A C 1
ATOM 632 O O . PHE A 1 83 ? -5.197 -13.228 -0.650 1.00 82.19 83 PHE A O 1
ATOM 639 N N . MET A 1 84 ? -5.426 -11.922 1.163 1.00 78.88 84 MET A N 1
ATOM 640 C CA . MET A 1 84 ? -5.103 -10.671 0.488 1.00 78.88 84 MET A CA 1
ATOM 641 C C . MET A 1 84 ? -3.705 -10.741 -0.129 1.00 78.88 84 MET A C 1
ATOM 643 O O . MET A 1 84 ? -3.585 -10.499 -1.322 1.00 78.88 84 MET A O 1
ATOM 647 N N . PHE A 1 85 ? -2.669 -11.147 0.618 1.00 77.12 85 PHE A N 1
ATOM 648 C CA . PHE A 1 85 ? -1.315 -11.283 0.063 1.00 77.12 85 PHE A CA 1
ATOM 649 C C . PHE A 1 85 ? -1.243 -12.269 -1.097 1.00 77.12 85 PHE A C 1
ATOM 651 O O . PHE A 1 85 ? -0.677 -11.938 -2.137 1.00 77.12 85 PHE A O 1
ATOM 658 N N . GLN A 1 86 ? -1.835 -13.455 -0.938 1.00 82.88 86 GLN A N 1
ATOM 659 C CA . GLN A 1 86 ? -1.877 -14.447 -2.010 1.00 82.88 86 GLN A CA 1
ATOM 660 C C . GLN A 1 86 ? -2.582 -13.891 -3.248 1.00 82.88 86 GLN A C 1
ATOM 662 O O . GLN A 1 86 ? -2.065 -14.032 -4.350 1.00 82.88 86 GLN A O 1
ATOM 667 N N . ALA A 1 87 ? -3.712 -13.205 -3.074 1.00 84.81 87 ALA A N 1
ATOM 668 C CA . ALA A 1 87 ? -4.446 -12.603 -4.175 1.00 84.81 87 ALA A CA 1
ATOM 669 C C . ALA A 1 87 ? -3.647 -11.491 -4.862 1.00 84.81 87 ALA A C 1
ATOM 671 O O . ALA A 1 87 ? -3.596 -11.482 -6.087 1.00 84.81 87 ALA A O 1
ATOM 672 N N . VAL A 1 88 ? -2.992 -10.589 -4.115 1.00 84.50 88 VAL A N 1
ATOM 673 C CA . VAL A 1 88 ? -2.223 -9.499 -4.733 1.00 84.50 88 VAL A CA 1
ATOM 674 C C . VAL A 1 88 ? -1.095 -10.077 -5.593 1.00 84.50 88 VAL A C 1
ATOM 676 O O . VAL A 1 88 ? -1.066 -9.807 -6.787 1.00 84.50 88 VAL A O 1
ATOM 679 N N . PHE A 1 89 ? -0.238 -10.944 -5.041 1.00 81.31 89 PHE A N 1
ATOM 680 C CA . PHE A 1 89 ? 0.882 -11.509 -5.802 1.00 81.31 89 PHE A CA 1
ATOM 681 C C . PHE A 1 89 ? 0.433 -12.446 -6.927 1.00 81.31 89 PHE A C 1
ATOM 683 O O . PHE A 1 89 ? 0.938 -12.339 -8.040 1.00 81.31 89 PHE A O 1
ATOM 690 N N . ALA A 1 90 ? -0.526 -13.344 -6.682 1.00 87.81 90 ALA A N 1
ATOM 691 C CA . ALA A 1 90 ? -0.955 -14.295 -7.704 1.00 87.81 90 ALA A CA 1
ATOM 692 C C . ALA A 1 90 ? -1.675 -13.598 -8.861 1.00 87.81 90 ALA A C 1
ATOM 694 O O . ALA A 1 90 ? -1.419 -13.919 -10.018 1.00 87.81 90 ALA A O 1
ATOM 695 N N . TRP A 1 91 ? -2.557 -12.636 -8.580 1.00 90.44 91 TRP A N 1
ATOM 696 C CA . TRP A 1 91 ? -3.330 -11.971 -9.630 1.00 90.44 91 TRP A CA 1
ATOM 697 C C . TRP A 1 91 ? -2.555 -10.872 -10.345 1.00 90.44 91 TRP A C 1
ATOM 699 O O . TRP A 1 91 ? -2.880 -10.580 -11.491 1.00 90.44 91 TRP A O 1
ATOM 709 N N . ALA A 1 92 ? -1.540 -10.277 -9.714 1.00 89.00 92 ALA A N 1
ATOM 710 C CA . ALA A 1 92 ? -0.715 -9.273 -10.371 1.00 89.00 92 ALA A CA 1
ATOM 711 C C . ALA A 1 92 ? 0.291 -9.861 -11.363 1.00 89.00 92 ALA A C 1
ATOM 713 O O . ALA A 1 92 ? 0.676 -9.147 -12.278 1.00 89.00 92 ALA A O 1
ATOM 714 N N . THR A 1 93 ? 0.705 -11.127 -11.235 1.00 88.94 93 THR A N 1
ATOM 715 C CA . THR A 1 93 ? 1.677 -11.738 -12.174 1.00 88.94 93 THR A CA 1
ATOM 716 C C . THR A 1 93 ? 1.229 -11.625 -13.628 1.00 88.94 93 THR A C 1
ATOM 718 O O . THR A 1 93 ? 1.941 -11.072 -14.454 1.00 88.94 93 THR A O 1
ATOM 721 N N . TRP A 1 94 ? -0.009 -12.020 -13.921 1.00 92.94 94 TRP A N 1
ATOM 722 C CA . TRP A 1 94 ? -0.555 -11.965 -15.276 1.00 92.94 94 TRP A CA 1
ATOM 723 C C . TRP A 1 94 ? -0.506 -10.566 -15.936 1.00 92.94 94 TRP A C 1
ATOM 725 O O . TRP A 1 94 ? 0.006 -10.455 -17.052 1.00 92.94 94 TRP A O 1
ATOM 735 N N . PRO A 1 95 ? -1.001 -9.477 -15.310 1.00 93.56 95 PRO A N 1
ATOM 736 C CA . PRO A 1 95 ? -0.872 -8.138 -15.879 1.00 93.56 95 PRO A CA 1
ATOM 737 C C . PRO A 1 95 ? 0.566 -7.596 -15.847 1.00 93.56 95 PRO A C 1
ATOM 739 O O . PRO A 1 95 ? 0.906 -6.805 -16.723 1.00 93.56 95 PRO A O 1
ATOM 742 N N . MET A 1 96 ? 1.406 -8.004 -14.886 1.00 92.38 96 MET A N 1
ATOM 743 C CA . MET A 1 96 ? 2.831 -7.645 -14.863 1.00 92.38 96 MET A CA 1
ATOM 744 C C . MET A 1 96 ? 3.546 -8.175 -16.105 1.00 92.38 96 MET A C 1
ATOM 746 O O . MET A 1 96 ? 4.137 -7.386 -16.840 1.00 92.38 96 MET A O 1
ATOM 750 N N . ASP A 1 97 ? 3.385 -9.466 -16.396 1.00 93.62 97 ASP A N 1
ATOM 751 C CA . ASP A 1 97 ? 4.000 -10.123 -17.551 1.00 93.62 97 ASP A CA 1
ATOM 752 C C . ASP A 1 97 ? 3.518 -9.497 -18.870 1.00 93.62 97 ASP A C 1
ATOM 754 O O . ASP A 1 97 ? 4.284 -9.339 -19.820 1.00 93.62 97 ASP A O 1
ATOM 758 N N . LEU A 1 98 ? 2.242 -9.103 -18.955 1.00 95.06 98 LEU A N 1
ATOM 759 C CA . LEU A 1 98 ? 1.700 -8.408 -20.127 1.00 95.06 98 LEU A CA 1
ATOM 760 C C . LEU A 1 98 ? 2.364 -7.049 -20.364 1.00 95.06 98 LEU A C 1
ATOM 762 O O . LEU A 1 98 ? 2.689 -6.716 -21.506 1.00 95.06 98 LEU A O 1
ATOM 766 N N . ILE A 1 99 ? 2.548 -6.263 -19.301 1.00 94.31 99 ILE A N 1
ATOM 767 C CA . ILE A 1 99 ? 3.211 -4.960 -19.383 1.00 94.31 99 ILE A CA 1
ATOM 768 C C . ILE A 1 99 ? 4.683 -5.161 -19.745 1.00 94.31 99 ILE A C 1
ATOM 770 O O . ILE A 1 99 ? 5.168 -4.506 -20.663 1.00 94.31 99 ILE A O 1
ATOM 774 N N . GLU A 1 100 ? 5.37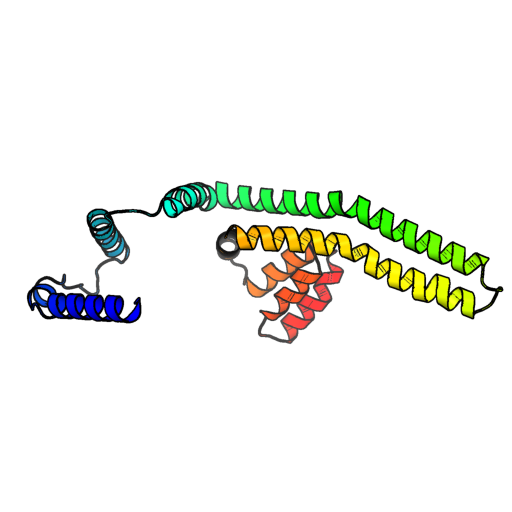4 -6.091 -19.090 1.00 93.56 100 GLU A N 1
ATOM 775 C CA . GLU A 1 100 ? 6.785 -6.382 -19.345 1.00 93.56 100 GLU A CA 1
ATOM 776 C C . GLU A 1 100 ? 7.026 -6.802 -20.800 1.00 93.56 100 GLU A C 1
ATOM 778 O O . GLU A 1 100 ? 7.838 -6.191 -21.494 1.00 93.56 100 GLU A O 1
ATOM 783 N N . ASN A 1 101 ? 6.241 -7.755 -21.312 1.00 94.38 101 ASN A N 1
ATOM 784 C CA . ASN A 1 101 ? 6.323 -8.179 -22.710 1.00 94.38 101 ASN A CA 1
ATOM 785 C C . ASN A 1 101 ? 5.987 -7.036 -23.682 1.00 94.38 101 ASN A C 1
ATOM 787 O O . ASN A 1 101 ? 6.626 -6.902 -24.726 1.00 94.38 101 ASN A O 1
ATOM 791 N N . GLY A 1 102 ? 5.009 -6.188 -23.342 1.00 94.81 102 GLY A N 1
ATOM 792 C CA . GLY A 1 102 ? 4.644 -5.021 -24.145 1.00 94.81 102 GLY A CA 1
ATOM 793 C C . GLY A 1 102 ? 5.774 -3.992 -24.243 1.00 94.81 102 GLY A C 1
ATOM 794 O O . GLY A 1 102 ? 6.076 -3.511 -25.335 1.00 94.81 102 GLY A O 1
ATOM 795 N N . PHE A 1 103 ? 6.433 -3.687 -23.123 1.00 93.56 103 PHE A N 1
ATOM 796 C CA . PHE A 1 103 ? 7.584 -2.781 -23.087 1.00 93.56 103 PHE A CA 1
ATOM 797 C C . PHE A 1 103 ? 8.833 -3.389 -23.733 1.00 93.56 103 PHE A C 1
ATOM 799 O O . PHE A 1 103 ? 9.550 -2.670 -24.426 1.00 93.56 103 PHE A O 1
ATOM 806 N N . SER A 1 104 ? 9.058 -4.698 -23.584 1.00 92.25 104 SER A N 1
ATOM 807 C CA . SER A 1 104 ? 10.135 -5.410 -24.280 1.00 92.25 104 SER A CA 1
ATOM 808 C C . SER A 1 104 ? 9.948 -5.340 -25.796 1.00 92.25 104 SER A C 1
ATOM 810 O O . SER A 1 104 ? 10.855 -4.921 -26.507 1.00 92.25 104 SER A O 1
ATOM 812 N N . ALA A 1 105 ? 8.748 -5.646 -26.298 1.00 93.38 105 ALA A N 1
ATOM 813 C CA . ALA A 1 105 ? 8.453 -5.568 -27.728 1.00 93.38 105 ALA A CA 1
ATOM 814 C C . ALA A 1 105 ? 8.587 -4.135 -28.273 1.00 93.38 105 ALA A C 1
ATOM 816 O O . ALA A 1 105 ? 9.050 -3.933 -29.398 1.00 93.38 105 ALA A O 1
ATOM 817 N N . LEU A 1 106 ? 8.210 -3.128 -27.476 1.00 92.19 106 LEU A N 1
ATOM 818 C CA . LEU A 1 106 ? 8.411 -1.721 -27.819 1.00 92.19 106 LEU A CA 1
ATOM 819 C C . LEU A 1 106 ? 9.906 -1.376 -27.912 1.00 92.19 106 LEU A C 1
ATOM 821 O O . LEU A 1 106 ? 10.316 -0.703 -28.857 1.00 92.19 106 LEU A O 1
ATOM 825 N N . ALA A 1 107 ? 10.716 -1.839 -26.956 1.00 90.00 107 ALA A N 1
ATOM 826 C CA . ALA A 1 107 ? 12.161 -1.626 -26.951 1.00 90.00 107 ALA A CA 1
ATOM 827 C C . ALA A 1 107 ? 12.829 -2.283 -28.168 1.00 90.00 107 ALA A C 1
ATOM 829 O O . ALA A 1 107 ? 13.622 -1.629 -28.847 1.00 90.00 107 ALA A O 1
ATOM 830 N N . ASP A 1 108 ? 12.445 -3.517 -28.504 1.00 90.56 108 ASP A N 1
ATOM 831 C CA . ASP A 1 108 ? 12.943 -4.243 -29.678 1.00 90.56 108 ASP A CA 1
ATOM 832 C C . ASP A 1 108 ? 12.561 -3.537 -30.985 1.00 90.56 108 ASP A C 1
ATOM 834 O O . ASP A 1 108 ? 13.388 -3.377 -31.886 1.00 90.56 108 ASP A O 1
ATOM 838 N N . TRP A 1 109 ? 11.321 -3.047 -31.085 1.00 92.06 109 TRP A N 1
ATOM 839 C CA . TRP A 1 109 ? 10.852 -2.301 -32.252 1.00 92.06 109 TRP A CA 1
ATOM 840 C C . TRP A 1 109 ? 11.604 -0.977 -32.438 1.00 92.06 109 TRP A C 1
ATOM 842 O O . TRP A 1 109 ? 12.025 -0.647 -33.551 1.00 92.06 109 TRP A O 1
ATOM 852 N N . VAL A 1 110 ? 11.837 -0.231 -31.355 1.00 89.19 110 VAL A N 1
ATOM 853 C CA . VAL A 1 110 ? 12.672 0.981 -31.386 1.00 89.19 110 VAL A CA 1
ATOM 854 C C . VAL A 1 110 ? 14.116 0.631 -31.751 1.00 89.19 110 VAL A C 1
ATOM 856 O O . VAL A 1 110 ? 14.734 1.322 -32.561 1.00 89.19 110 VAL A O 1
ATOM 859 N N . GLY A 1 111 ? 14.639 -0.477 -31.227 1.00 87.44 111 GLY A N 1
ATOM 860 C CA . GLY A 1 111 ? 15.975 -0.967 -31.546 1.00 87.44 111 GLY A CA 1
ATOM 861 C C . GLY A 1 111 ? 16.152 -1.376 -33.012 1.00 87.44 111 GLY A C 1
ATOM 862 O O . GLY A 1 111 ? 17.244 -1.209 -33.555 1.00 87.44 111 GLY A O 1
ATOM 863 N N . ALA A 1 112 ? 15.098 -1.871 -33.663 1.00 87.88 112 ALA A N 1
ATOM 864 C CA . ALA A 1 112 ? 15.106 -2.252 -35.076 1.00 87.88 112 ALA A CA 1
ATOM 865 C C . ALA A 1 112 ? 14.876 -1.071 -36.039 1.00 87.88 112 ALA A C 1
ATOM 867 O O . ALA A 1 112 ? 15.255 -1.149 -37.206 1.00 87.88 112 ALA A O 1
ATOM 868 N N . THR A 1 113 ? 14.238 0.009 -35.576 1.00 89.50 113 THR A N 1
ATOM 869 C CA . THR A 1 113 ? 13.895 1.178 -36.407 1.00 89.50 113 THR A CA 1
ATOM 870 C C . THR A 1 113 ? 14.931 2.294 -36.338 1.00 89.50 113 THR A C 1
ATOM 872 O O . THR A 1 113 ? 15.092 3.029 -37.315 1.00 89.50 113 THR A O 1
ATOM 875 N N . LEU A 1 114 ? 15.645 2.434 -35.217 1.00 86.44 114 LEU A N 1
ATOM 876 C CA . LEU A 1 114 ? 16.701 3.432 -35.076 1.00 86.44 114 LEU A CA 1
ATOM 877 C C . LEU A 1 114 ? 18.065 2.910 -35.560 1.00 86.44 114 LEU A C 1
ATOM 879 O O . LEU A 1 114 ? 18.409 1.756 -35.300 1.00 86.44 114 LEU A O 1
ATOM 883 N N . PRO A 1 115 ? 18.886 3.773 -36.190 1.00 84.00 115 PRO A N 1
ATOM 884 C CA . PRO A 1 115 ? 20.280 3.459 -36.480 1.00 84.00 115 PRO A CA 1
ATOM 885 C C . PRO A 1 115 ? 21.069 3.184 -35.197 1.00 84.00 115 PRO A C 1
ATOM 887 O O . PRO A 1 115 ? 20.788 3.766 -34.144 1.00 84.00 115 PRO A O 1
ATOM 890 N N . ASP A 1 116 ? 22.098 2.346 -35.301 1.00 82.25 116 ASP A N 1
ATOM 891 C CA . ASP A 1 116 ? 22.983 2.056 -34.176 1.00 82.25 116 ASP A CA 1
ATOM 892 C C . ASP A 1 116 ? 23.708 3.323 -33.695 1.00 82.25 116 ASP A C 1
ATOM 894 O O . ASP A 1 116 ? 24.316 4.063 -34.471 1.00 82.25 116 ASP A O 1
ATOM 898 N N . GLY A 1 117 ? 23.620 3.585 -32.390 1.00 88.56 117 GLY A N 1
ATOM 899 C CA . GLY A 1 117 ? 24.213 4.751 -31.749 1.00 88.56 117 GLY A CA 1
ATOM 900 C C . GLY A 1 117 ? 23.679 4.982 -30.336 1.00 88.56 117 GLY A C 1
ATOM 901 O O . GLY A 1 117 ? 22.684 4.397 -29.917 1.00 88.56 117 GLY A O 1
ATOM 902 N N . TRP A 1 118 ? 24.315 5.901 -29.609 1.00 88.75 118 TRP A N 1
ATOM 903 C CA . TRP A 1 118 ? 24.000 6.191 -28.203 1.00 88.75 118 TRP A CA 1
ATOM 904 C C . TRP A 1 118 ? 22.548 6.651 -27.961 1.00 88.75 118 TRP A C 1
ATOM 906 O O . TRP A 1 118 ? 22.009 6.444 -26.878 1.00 88.75 118 TRP A O 1
ATOM 916 N N . ILE A 1 119 ? 21.896 7.250 -28.965 1.00 88.44 119 ILE A N 1
ATOM 917 C CA . ILE A 1 119 ? 20.496 7.703 -28.891 1.00 88.44 119 ILE A CA 1
ATOM 918 C C . ILE A 1 119 ? 19.536 6.507 -28.847 1.00 88.44 119 ILE A C 1
ATOM 920 O O . ILE A 1 119 ? 18.566 6.531 -28.091 1.00 88.44 119 ILE A O 1
ATOM 924 N N . LYS A 1 120 ? 19.819 5.450 -29.619 1.00 89.62 120 LYS A N 1
ATOM 925 C CA . LYS A 1 120 ? 19.044 4.203 -29.599 1.00 89.62 120 LYS A CA 1
ATOM 926 C C . LYS A 1 120 ? 19.112 3.561 -28.218 1.00 89.62 120 LYS A C 1
ATOM 928 O O . LYS A 1 120 ? 18.068 3.271 -27.643 1.00 89.62 120 LYS A O 1
ATOM 933 N N . ASP A 1 121 ? 20.315 3.424 -27.661 1.00 87.81 121 ASP A N 1
ATOM 934 C CA . ASP A 1 121 ? 20.502 2.841 -26.329 1.00 87.81 121 ASP A CA 1
ATOM 935 C C . ASP A 1 121 ? 19.837 3.677 -25.233 1.00 87.81 121 ASP A C 1
ATOM 937 O O . ASP A 1 121 ? 19.176 3.128 -24.353 1.00 87.81 121 ASP A O 1
ATOM 941 N N . LEU A 1 122 ? 19.938 5.008 -25.305 1.00 90.69 122 LEU A N 1
ATOM 942 C CA . LEU A 1 122 ? 19.296 5.894 -24.335 1.00 90.69 122 LEU A CA 1
ATOM 943 C C . LEU A 1 122 ? 17.767 5.749 -24.346 1.00 90.69 122 LEU A C 1
ATOM 945 O O . LEU A 1 122 ? 17.140 5.763 -23.288 1.00 90.69 122 LEU A O 1
ATOM 949 N N . ILE A 1 123 ? 17.157 5.604 -25.523 1.00 90.44 123 ILE A N 1
ATOM 950 C CA . ILE A 1 123 ? 15.700 5.490 -25.648 1.00 90.44 123 ILE A CA 1
ATOM 951 C C . ILE A 1 123 ? 15.232 4.074 -25.296 1.00 90.44 123 ILE A C 1
ATOM 953 O O . ILE A 1 123 ? 14.352 3.933 -24.450 1.00 90.44 123 ILE A O 1
ATOM 957 N N . ALA A 1 124 ? 15.810 3.036 -25.906 1.00 87.50 124 ALA A N 1
ATOM 958 C CA . ALA A 1 124 ? 15.376 1.651 -25.721 1.00 87.50 124 ALA A CA 1
ATOM 959 C C . ALA A 1 124 ? 15.749 1.103 -24.333 1.00 87.50 124 ALA A C 1
ATOM 961 O O . ALA A 1 124 ? 14.878 0.659 -23.585 1.00 87.50 124 ALA A O 1
ATOM 962 N N . ASN A 1 125 ? 17.024 1.201 -23.951 1.00 85.31 125 ASN A N 1
ATOM 963 C CA . ASN A 1 125 ? 17.533 0.632 -22.698 1.00 85.31 125 ASN A CA 1
ATOM 964 C C . ASN A 1 125 ? 17.453 1.609 -21.516 1.00 85.31 125 ASN A C 1
ATOM 966 O O . ASN A 1 125 ? 17.466 1.183 -20.366 1.00 85.31 125 ASN A O 1
ATOM 970 N N . GLY A 1 126 ? 17.378 2.917 -21.775 1.00 88.56 126 GLY A N 1
ATOM 971 C CA . GLY A 1 126 ? 17.213 3.925 -20.727 1.00 88.56 126 GLY A CA 1
ATOM 972 C C . GLY A 1 126 ? 15.744 4.219 -20.441 1.00 88.56 126 GLY A C 1
ATOM 973 O O . GLY A 1 126 ? 15.205 3.825 -19.408 1.00 88.56 126 GLY A O 1
ATOM 974 N N . VAL A 1 127 ? 15.090 4.937 -21.355 1.00 92.94 127 VAL A N 1
ATOM 975 C CA . VAL A 1 127 ? 13.737 5.468 -21.128 1.00 92.94 127 VAL A CA 1
ATOM 976 C C . VAL A 1 127 ? 12.685 4.363 -21.134 1.00 92.94 127 VAL A C 1
ATOM 978 O O . VAL A 1 127 ? 11.901 4.277 -20.193 1.00 92.94 127 VAL A O 1
ATOM 981 N N . ILE A 1 128 ? 12.653 3.517 -22.166 1.00 92.25 128 ILE A N 1
ATOM 982 C CA . ILE A 1 128 ? 11.605 2.501 -22.332 1.00 92.25 128 ILE A CA 1
ATOM 983 C C . ILE A 1 128 ? 11.721 1.431 -21.249 1.00 92.25 128 ILE A C 1
ATOM 985 O O . ILE A 1 128 ? 10.736 1.174 -20.558 1.00 92.25 128 ILE A O 1
ATOM 989 N N . ALA A 1 129 ? 12.913 0.870 -21.034 1.00 89.44 129 ALA A N 1
ATOM 990 C CA . ALA A 1 129 ? 13.13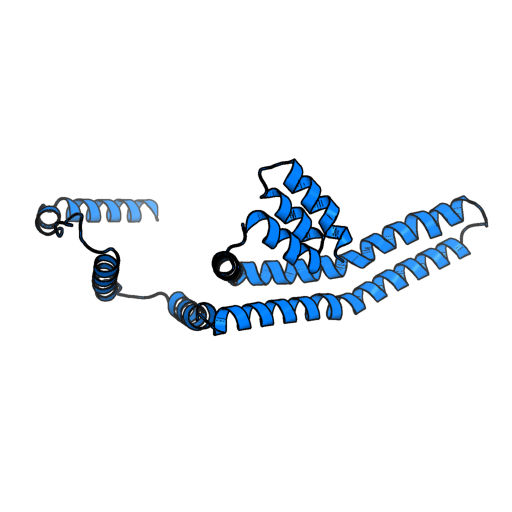1 -0.095 -19.957 1.00 89.44 129 ALA A CA 1
ATOM 991 C C . ALA A 1 129 ? 12.900 0.523 -18.564 1.00 89.44 129 ALA A C 1
ATOM 993 O O . ALA A 1 129 ? 12.267 -0.095 -17.708 1.00 89.44 129 ALA A O 1
ATOM 994 N N . GLY A 1 130 ? 13.341 1.768 -18.342 1.00 90.19 130 GLY A N 1
ATOM 995 C CA . GLY A 1 130 ? 13.137 2.470 -17.075 1.00 90.19 130 GLY A CA 1
ATOM 996 C C . GLY A 1 130 ? 11.658 2.701 -16.765 1.00 90.19 130 GLY A C 1
ATOM 997 O O . GLY A 1 130 ? 11.180 2.318 -15.698 1.00 90.19 130 GLY A O 1
ATOM 998 N N . VAL A 1 131 ? 10.902 3.266 -17.708 1.00 93.81 131 VAL A N 1
ATOM 999 C CA . VAL A 1 131 ? 9.457 3.497 -17.548 1.00 93.81 131 VAL A CA 1
ATOM 1000 C C . VAL A 1 131 ? 8.692 2.175 -17.457 1.00 93.81 131 VAL A C 1
ATOM 1002 O O . VAL A 1 131 ? 7.793 2.054 -16.624 1.00 93.81 131 VAL A O 1
ATOM 1005 N N . GLY A 1 132 ? 9.086 1.173 -18.248 1.00 90.81 132 GLY A N 1
ATOM 1006 C CA . GLY A 1 132 ? 8.540 -0.180 -18.183 1.00 90.81 132 GLY A CA 1
ATOM 1007 C C . GLY A 1 132 ? 8.676 -0.774 -16.785 1.00 90.81 132 GLY A C 1
ATOM 1008 O O . GLY A 1 132 ? 7.681 -1.216 -16.219 1.00 90.81 132 GLY A O 1
ATOM 1009 N N . SER A 1 133 ? 9.860 -0.671 -16.170 1.00 87.06 133 SER A N 1
ATOM 1010 C CA . SER A 1 133 ? 10.100 -1.200 -14.821 1.00 87.06 133 SER A CA 1
ATOM 1011 C C . SER A 1 133 ? 9.174 -0.585 -13.764 1.00 87.06 133 SER A C 1
ATOM 1013 O O . SER A 1 133 ? 8.662 -1.297 -12.908 1.00 87.06 133 SER A O 1
ATOM 1015 N N . VAL A 1 134 ? 8.885 0.720 -13.848 1.00 91.12 134 VAL A N 1
ATOM 1016 C CA . VAL A 1 134 ? 7.973 1.404 -12.917 1.00 91.12 134 VAL A CA 1
ATOM 1017 C C . VAL A 1 134 ? 6.522 0.987 -13.160 1.00 91.12 134 VAL A C 1
ATOM 1019 O O . VAL A 1 134 ? 5.773 0.760 -12.209 1.00 91.12 134 VAL A O 1
ATOM 1022 N N . LEU A 1 135 ? 6.111 0.868 -14.425 1.00 92.25 135 LEU A N 1
ATOM 1023 C CA . LEU A 1 135 ? 4.741 0.504 -14.788 1.00 92.25 135 LEU A CA 1
ATOM 1024 C C . LEU A 1 135 ? 4.414 -0.960 -14.502 1.00 92.25 135 LEU A C 1
ATOM 1026 O O . LEU A 1 135 ? 3.264 -1.254 -14.182 1.00 92.25 135 LEU A O 1
ATOM 1030 N N . VAL A 1 136 ? 5.400 -1.859 -14.538 1.00 91.31 136 VAL A N 1
ATOM 1031 C CA . VAL A 1 136 ? 5.219 -3.257 -14.125 1.00 91.31 136 VAL A CA 1
ATOM 1032 C C . VAL A 1 136 ? 4.798 -3.347 -12.653 1.00 91.31 136 VAL A C 1
ATOM 1034 O O . VAL A 1 136 ? 4.018 -4.218 -12.307 1.00 91.31 136 VAL A O 1
ATOM 1037 N N . PHE A 1 137 ? 5.166 -2.412 -11.772 1.00 86.38 137 PHE A N 1
ATOM 1038 C CA . PHE A 1 137 ? 4.684 -2.438 -10.378 1.00 86.38 137 PHE A CA 1
ATOM 1039 C C . PHE A 1 137 ? 3.246 -1.929 -10.187 1.00 86.38 137 PHE A C 1
ATOM 1041 O O . PHE A 1 137 ? 2.637 -2.153 -9.136 1.00 86.38 137 PHE A O 1
ATOM 1048 N N . LEU A 1 138 ? 2.675 -1.241 -11.178 1.00 90.88 138 LEU A N 1
ATOM 1049 C CA . LEU A 1 138 ? 1.367 -0.597 -11.056 1.00 90.88 138 LEU A CA 1
ATOM 1050 C C . LEU A 1 138 ? 0.200 -1.580 -10.807 1.00 90.88 138 LEU A C 1
ATOM 1052 O O . LEU A 1 138 ? -0.622 -1.285 -9.934 1.00 90.88 138 LEU A O 1
ATOM 1056 N N . PRO A 1 139 ? 0.092 -2.742 -11.488 1.00 90.38 139 PRO A N 1
ATOM 1057 C CA . PRO A 1 139 ? -0.994 -3.696 -11.256 1.00 90.38 139 PRO A CA 1
ATOM 1058 C C . PRO A 1 139 ? -1.079 -4.180 -9.804 1.00 90.38 139 PRO A C 1
ATOM 1060 O O . PRO A 1 139 ? -2.169 -4.205 -9.231 1.00 90.38 139 PRO A O 1
ATOM 1063 N N . GLN A 1 140 ? 0.066 -4.487 -9.183 1.00 86.00 140 GLN A N 1
ATOM 1064 C CA . GLN A 1 140 ? 0.153 -4.898 -7.776 1.00 86.00 140 GLN A CA 1
ATOM 1065 C C . GLN A 1 140 ? -0.441 -3.825 -6.850 1.00 86.00 140 GLN A C 1
ATOM 1067 O O . GLN A 1 140 ? -1.229 -4.129 -5.953 1.00 86.00 140 GLN A O 1
ATOM 1072 N N . ILE A 1 141 ? -0.095 -2.555 -7.092 1.00 86.69 141 ILE A N 1
ATOM 1073 C CA . ILE A 1 141 ? -0.576 -1.409 -6.311 1.00 86.69 141 ILE A CA 1
ATOM 1074 C C . ILE A 1 141 ? -2.094 -1.256 -6.460 1.00 86.69 141 ILE A C 1
ATOM 1076 O O . ILE A 1 141 ? -2.792 -1.103 -5.459 1.00 86.69 141 ILE A O 1
ATOM 1080 N N . ILE A 1 142 ? -2.621 -1.338 -7.685 1.00 90.31 142 ILE A N 1
ATOM 1081 C CA . ILE A 1 142 ? -4.063 -1.216 -7.947 1.00 90.31 142 ILE A CA 1
ATOM 1082 C C . ILE A 1 142 ? -4.846 -2.308 -7.210 1.00 90.31 142 ILE A C 1
ATOM 1084 O O . ILE A 1 142 ? -5.848 -2.005 -6.564 1.00 90.31 142 ILE A O 1
ATOM 1088 N N . ILE A 1 143 ? -4.382 -3.561 -7.265 1.00 86.31 143 ILE A N 1
ATOM 1089 C CA . ILE A 1 143 ? -5.042 -4.685 -6.586 1.00 86.31 143 ILE A CA 1
ATOM 1090 C C . ILE A 1 143 ? -5.009 -4.489 -5.066 1.00 86.31 143 ILE A C 1
ATOM 1092 O O . ILE A 1 143 ? -6.034 -4.647 -4.402 1.00 86.31 143 ILE A O 1
ATOM 1096 N N . LEU A 1 144 ? -3.862 -4.087 -4.511 1.00 82.81 144 LEU A N 1
ATOM 1097 C CA . LEU A 1 144 ? -3.732 -3.788 -3.086 1.00 82.81 144 LEU A CA 1
ATOM 1098 C C . LEU A 1 144 ? -4.713 -2.688 -2.649 1.00 82.81 144 LEU A C 1
ATOM 1100 O O . LEU A 1 144 ? -5.453 -2.873 -1.683 1.00 82.81 144 LEU A O 1
ATOM 1104 N N . PHE A 1 145 ? -4.755 -1.560 -3.364 1.00 84.75 145 PHE A N 1
ATOM 1105 C CA . PHE A 1 145 ? -5.678 -0.466 -3.053 1.00 84.75 145 PHE A CA 1
ATOM 1106 C C . PHE A 1 145 ? -7.141 -0.880 -3.212 1.00 84.75 145 PHE A C 1
ATOM 1108 O O . PHE A 1 145 ? -7.963 -0.479 -2.392 1.00 84.75 145 PHE A O 1
ATOM 1115 N N . ALA A 1 146 ? -7.477 -1.716 -4.196 1.00 85.62 146 ALA A N 1
ATOM 1116 C CA . ALA A 1 146 ? -8.825 -2.258 -4.338 1.00 85.62 146 ALA A CA 1
ATOM 1117 C C . ALA A 1 146 ? -9.242 -3.074 -3.102 1.00 85.62 146 ALA A C 1
ATOM 1119 O O . ALA A 1 146 ? -10.345 -2.883 -2.592 1.00 85.62 146 ALA A O 1
ATOM 1120 N N . PHE A 1 147 ? -8.357 -3.926 -2.568 1.00 82.12 147 PHE A N 1
ATOM 1121 C CA . PHE A 1 147 ? -8.623 -4.658 -1.325 1.00 82.12 147 PHE A CA 1
ATOM 1122 C C . PHE A 1 147 ? -8.733 -3.737 -0.107 1.00 82.12 147 PHE A C 1
ATOM 1124 O O . PHE A 1 147 ? -9.631 -3.926 0.710 1.00 82.12 147 PHE A O 1
ATOM 1131 N N . ILE A 1 148 ? -7.869 -2.725 0.015 1.00 78.44 148 ILE A N 1
ATOM 1132 C CA . ILE A 1 148 ? -7.944 -1.752 1.114 1.00 78.44 148 ILE A CA 1
ATOM 1133 C C . ILE A 1 148 ? -9.276 -0.996 1.070 1.00 78.44 148 ILE A C 1
ATOM 1135 O O . ILE A 1 148 ? -9.965 -0.930 2.084 1.00 78.44 148 ILE A O 1
ATOM 1139 N N . LEU A 1 149 ? -9.679 -0.500 -0.103 1.00 80.00 149 LEU A N 1
ATOM 1140 C CA . LEU A 1 149 ? -10.956 0.191 -0.294 1.00 80.00 149 LEU A CA 1
ATOM 1141 C C . LEU A 1 149 ? -12.150 -0.731 -0.030 1.00 80.00 149 LEU A C 1
ATOM 1143 O O . LEU A 1 149 ? -13.147 -0.298 0.542 1.00 80.00 149 LEU A O 1
ATOM 1147 N N . LEU A 1 150 ? -12.054 -2.011 -0.399 1.00 79.56 150 LEU A N 1
ATOM 1148 C CA . LEU A 1 150 ? -13.077 -3.006 -0.083 1.00 79.56 150 LEU A CA 1
ATOM 1149 C C . LEU A 1 150 ? -13.205 -3.212 1.435 1.00 79.56 150 LEU A C 1
ATOM 1151 O O . LEU A 1 150 ? -14.320 -3.236 1.954 1.00 79.56 150 LEU A O 1
ATOM 1155 N N . LEU A 1 151 ? -12.078 -3.320 2.148 1.00 75.44 151 LEU A N 1
ATOM 1156 C CA . LEU A 1 151 ? -12.030 -3.461 3.609 1.00 75.44 151 LEU A CA 1
ATOM 1157 C C . LEU A 1 151 ? -12.506 -2.199 4.343 1.00 75.44 151 LEU A C 1
ATOM 1159 O O . LEU A 1 151 ? -13.082 -2.288 5.435 1.00 75.44 151 LEU A O 1
ATOM 1163 N N . GLU A 1 152 ? -12.257 -1.029 3.759 1.00 76.50 152 GLU A N 1
ATOM 1164 C CA . GLU A 1 152 ? -12.749 0.262 4.232 1.00 76.50 152 GLU A CA 1
ATOM 1165 C C . GLU A 1 152 ? -14.269 0.360 4.051 1.00 76.50 152 GLU A C 1
ATOM 1167 O O . GLU A 1 152 ? -14.989 0.608 5.020 1.00 76.50 152 GLU A O 1
ATOM 1172 N N . ALA A 1 153 ? -14.778 0.056 2.852 1.00 72.31 153 ALA A N 1
ATOM 1173 C CA . ALA A 1 153 ? -16.206 0.072 2.538 1.00 72.31 153 ALA A CA 1
ATOM 1174 C C . ALA A 1 153 ? -17.007 -0.960 3.349 1.00 72.31 153 ALA A C 1
ATOM 1176 O O . ALA A 1 153 ? -18.161 -0.714 3.700 1.00 72.31 153 ALA A O 1
ATOM 1177 N N . SER A 1 154 ? -16.402 -2.099 3.699 1.00 69.81 154 SER A N 1
ATOM 1178 C CA . SER A 1 154 ? -17.027 -3.105 4.561 1.00 69.81 154 SER A CA 1
ATOM 1179 C C . SER A 1 154 ? -16.949 -2.767 6.059 1.00 69.81 154 SER A C 1
ATOM 1181 O O . SER A 1 154 ? -17.408 -3.559 6.883 1.00 69.81 154 SER A O 1
ATOM 1183 N N . GLY A 1 155 ? -16.333 -1.638 6.442 1.00 66.62 155 GLY A N 1
ATOM 1184 C CA . GLY A 1 155 ? -16.148 -1.225 7.840 1.00 66.62 155 GLY A CA 1
ATOM 1185 C C . GLY A 1 155 ? -15.221 -2.145 8.647 1.00 66.62 155 GLY A C 1
ATOM 1186 O O . GLY A 1 155 ? -15.116 -2.019 9.869 1.00 66.62 155 GLY A O 1
ATOM 1187 N N . TYR A 1 156 ? -14.537 -3.079 7.980 1.00 65.88 156 TYR A N 1
ATOM 1188 C CA . TYR A 1 156 ? -13.667 -4.062 8.623 1.00 65.88 156 TYR A CA 1
ATOM 1189 C C . TYR A 1 156 ? -12.334 -3.437 9.021 1.00 65.88 156 TYR A C 1
ATOM 1191 O O . TYR A 1 156 ? -11.742 -3.867 10.006 1.00 65.88 156 TYR A O 1
ATOM 1199 N N . MET A 1 157 ? -11.893 -2.390 8.313 1.00 66.94 157 MET A N 1
ATOM 1200 C CA . MET A 1 157 ? -10.656 -1.669 8.617 1.00 66.94 157 MET A CA 1
ATOM 1201 C C . MET A 1 157 ? -10.666 -1.079 10.040 1.00 66.94 157 MET A C 1
ATOM 1203 O O . MET A 1 157 ? -9.693 -1.233 10.776 1.00 66.94 157 MET A O 1
ATOM 1207 N N . ALA A 1 158 ? -11.800 -0.515 10.480 1.00 58.84 158 ALA A N 1
ATOM 1208 C CA . ALA A 1 158 ? -11.967 -0.003 11.844 1.00 58.84 158 ALA A CA 1
ATOM 1209 C C . ALA A 1 158 ? -11.879 -1.116 12.910 1.00 58.84 158 ALA A C 1
ATOM 1211 O O . ALA A 1 158 ? -11.318 -0.911 13.986 1.00 58.84 158 ALA A O 1
ATOM 1212 N N . ARG A 1 159 ? -12.383 -2.321 12.607 1.00 65.00 159 ARG A N 1
ATOM 1213 C CA . ARG A 1 159 ? -12.310 -3.490 13.506 1.00 65.00 159 ARG A CA 1
ATOM 1214 C C . ARG A 1 159 ? -10.929 -4.147 13.505 1.00 65.00 159 ARG A C 1
ATOM 1216 O O . ARG A 1 159 ? -10.446 -4.553 14.559 1.00 65.00 159 ARG A O 1
ATOM 1223 N N . ALA A 1 160 ? -10.289 -4.238 12.342 1.00 62.50 160 ALA A N 1
ATOM 1224 C CA . ALA A 1 160 ? -8.951 -4.791 12.166 1.00 62.50 160 ALA A CA 1
ATOM 1225 C C . ALA A 1 160 ? -7.894 -3.945 12.888 1.00 62.50 160 ALA A C 1
ATOM 1227 O O . ALA A 1 160 ? -7.031 -4.511 13.557 1.00 62.50 160 ALA A O 1
ATOM 1228 N N . ALA A 1 161 ? -8.011 -2.613 12.829 1.00 58.75 161 ALA A N 1
ATOM 1229 C CA . ALA A 1 161 ? -7.168 -1.695 13.592 1.00 58.75 161 ALA A CA 1
ATOM 1230 C C . ALA A 1 161 ? -7.301 -1.935 15.107 1.00 58.75 161 ALA A C 1
ATOM 1232 O O . ALA A 1 161 ? -6.304 -2.164 15.785 1.00 58.75 161 ALA A O 1
ATOM 1233 N N . PHE A 1 162 ? -8.535 -2.022 15.621 1.00 56.41 162 PHE A N 1
ATOM 1234 C CA . PHE A 1 162 ? -8.789 -2.271 17.045 1.00 56.41 162 PHE A CA 1
ATOM 1235 C C . PHE A 1 162 ? -8.254 -3.637 17.523 1.00 56.41 162 PHE A C 1
ATOM 1237 O O . PHE A 1 162 ? -7.766 -3.784 18.648 1.00 56.41 162 PHE A O 1
ATOM 1244 N N . LEU A 1 163 ? -8.328 -4.661 16.667 1.00 60.94 163 LEU A N 1
ATOM 1245 C CA . LEU A 1 163 ? -7.827 -5.999 16.973 1.00 60.94 163 LEU A CA 1
ATOM 1246 C C . LEU A 1 163 ? -6.292 -6.073 16.937 1.00 60.94 163 LEU A C 1
ATOM 1248 O O . LEU A 1 163 ? -5.705 -6.692 17.828 1.00 60.94 163 LEU A O 1
ATOM 1252 N N . MET A 1 164 ? -5.651 -5.427 15.955 1.00 56.72 164 MET A N 1
ATOM 1253 C CA . MET A 1 164 ? -4.190 -5.285 15.887 1.00 56.72 164 MET A CA 1
ATOM 1254 C C . MET A 1 164 ? -3.652 -4.537 17.111 1.00 56.72 164 MET A C 1
ATOM 1256 O O . MET A 1 164 ? -2.721 -5.028 17.752 1.00 56.72 164 MET A O 1
ATOM 1260 N N . ASP A 1 165 ? -4.297 -3.437 17.513 1.00 56.22 165 ASP A N 1
ATOM 1261 C CA . ASP A 1 165 ? -3.945 -2.694 18.729 1.00 56.22 165 ASP A CA 1
ATOM 1262 C C . ASP A 1 165 ? -4.049 -3.585 19.975 1.00 56.22 165 ASP A C 1
ATOM 1264 O O . ASP A 1 165 ? -3.145 -3.617 20.808 1.00 56.22 165 ASP A O 1
ATOM 1268 N N . THR A 1 166 ? -5.104 -4.397 20.084 1.00 55.50 166 THR A N 1
ATOM 1269 C CA . THR A 1 166 ? -5.303 -5.303 21.229 1.00 55.50 166 THR A CA 1
ATOM 1270 C C . THR A 1 166 ? -4.259 -6.427 21.293 1.00 55.50 166 THR A C 1
ATOM 1272 O O . THR A 1 166 ? -3.866 -6.849 22.384 1.00 55.50 166 THR A O 1
ATOM 1275 N N . LEU A 1 167 ? -3.813 -6.942 20.143 1.00 55.03 167 LEU A N 1
ATOM 1276 C CA . LEU A 1 167 ? -2.749 -7.947 20.051 1.00 55.03 167 LEU A CA 1
ATOM 1277 C C . LEU A 1 167 ? -1.400 -7.355 20.464 1.00 55.03 167 LEU A C 1
ATOM 1279 O O . LEU A 1 167 ? -0.705 -7.950 21.285 1.00 55.03 167 LEU A O 1
ATOM 1283 N N . MET A 1 168 ? -1.070 -6.160 19.975 1.00 52.97 168 MET A N 1
ATOM 1284 C CA . MET A 1 168 ? 0.177 -5.473 20.320 1.00 52.97 168 MET A CA 1
ATOM 1285 C C . MET A 1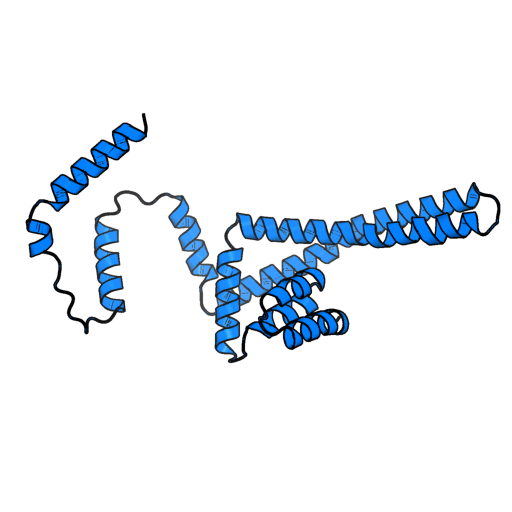 168 ? 0.222 -5.037 21.789 1.00 52.97 168 MET A C 1
ATOM 1287 O O . MET A 1 168 ? 1.245 -5.221 22.449 1.00 52.97 168 MET A O 1
ATOM 1291 N N . LEU A 1 169 ? -0.907 -4.581 22.343 1.00 52.66 169 LEU A N 1
ATOM 1292 C CA . LEU A 1 169 ? -1.046 -4.257 23.767 1.00 52.66 169 LEU A CA 1
ATOM 1293 C C . LEU A 1 169 ? -0.831 -5.477 24.684 1.00 52.66 169 LEU A C 1
ATOM 1295 O O . LEU A 1 169 ? -0.394 -5.308 25.819 1.00 52.66 169 LEU A O 1
ATOM 1299 N N . ARG A 1 170 ? -1.092 -6.710 24.217 1.00 50.78 170 ARG A N 1
ATOM 1300 C CA . ARG A 1 170 ? -0.835 -7.939 24.999 1.00 50.78 170 ARG A CA 1
ATOM 1301 C C . ARG A 1 170 ? 0.627 -8.378 25.012 1.00 50.78 170 ARG A C 1
ATOM 1303 O O . ARG A 1 170 ? 1.016 -9.071 25.944 1.00 50.78 170 ARG A O 1
ATOM 1310 N N . VAL A 1 171 ? 1.411 -8.014 23.998 1.00 51.09 171 VAL A N 1
ATOM 1311 C CA . VAL A 1 171 ? 2.828 -8.415 23.881 1.00 51.09 171 VAL A CA 1
ATOM 1312 C C . VAL A 1 171 ? 3.760 -7.403 24.573 1.00 51.09 171 VAL A C 1
ATOM 1314 O O . VAL A 1 171 ? 4.950 -7.655 24.717 1.00 51.09 171 VAL A O 1
ATOM 1317 N N . GLY A 1 172 ? 3.229 -6.281 25.078 1.00 43.50 172 GLY A N 1
ATOM 1318 C CA . GLY A 1 172 ? 3.977 -5.338 25.922 1.00 43.50 172 GLY A CA 1
ATOM 1319 C C . GLY A 1 172 ? 5.008 -4.483 25.175 1.00 43.50 172 GLY A C 1
ATOM 1320 O O . GLY A 1 172 ? 5.836 -3.832 25.805 1.00 43.50 172 GLY A O 1
ATOM 1321 N N . LEU A 1 173 ? 4.965 -4.467 23.841 1.00 43.41 173 LEU A N 1
ATOM 1322 C CA . LEU A 1 173 ? 5.854 -3.661 23.008 1.00 43.41 173 LEU A CA 1
ATOM 1323 C C . LEU A 1 173 ? 5.229 -2.292 22.718 1.00 43.41 173 LEU A C 1
ATOM 1325 O O . LEU A 1 173 ? 4.026 -2.171 22.493 1.00 43.41 173 LEU A O 1
ATOM 1329 N N . ASN A 1 174 ? 6.065 -1.251 22.712 1.00 48.94 174 ASN A N 1
ATOM 1330 C CA . ASN A 1 174 ? 5.667 0.123 22.416 1.00 48.94 174 ASN A CA 1
ATOM 1331 C C . ASN A 1 174 ? 5.204 0.197 20.945 1.00 48.94 174 ASN A C 1
ATOM 1333 O O . ASN A 1 174 ? 6.023 0.262 20.028 1.00 48.94 174 ASN A O 1
ATOM 1337 N N . GLY A 1 175 ? 3.888 0.113 20.713 1.00 51.56 175 GLY A N 1
ATOM 1338 C CA . GLY A 1 175 ? 3.260 -0.178 19.411 1.00 51.56 175 GLY A CA 1
ATOM 1339 C C . GLY A 1 175 ? 3.589 0.776 18.254 1.00 51.56 175 GLY A C 1
ATOM 1340 O O . GLY A 1 175 ? 3.276 0.478 17.107 1.00 51.56 175 GLY A O 1
ATOM 1341 N N . ARG A 1 176 ? 4.281 1.889 18.518 1.00 55.69 176 ARG A N 1
ATOM 1342 C CA . ARG A 1 176 ? 4.614 2.922 17.525 1.00 55.69 176 ARG A CA 1
ATOM 1343 C C . ARG A 1 176 ? 5.608 2.460 16.450 1.00 55.69 176 ARG A C 1
ATOM 1345 O O . ARG A 1 176 ? 5.545 2.964 15.336 1.00 55.69 176 ARG A O 1
ATOM 1352 N N . ALA A 1 177 ? 6.499 1.512 16.762 1.00 54.75 177 ALA A N 1
ATOM 1353 C CA . ALA A 1 177 ? 7.534 1.036 15.831 1.00 54.75 177 ALA A CA 1
ATOM 1354 C C . ALA A 1 177 ? 7.257 -0.362 15.249 1.00 54.75 177 ALA A C 1
ATOM 1356 O O . ALA A 1 177 ? 7.786 -0.709 14.198 1.00 54.75 177 ALA A O 1
ATOM 1357 N N . PHE A 1 178 ? 6.393 -1.161 15.880 1.00 59.00 178 PHE A N 1
ATOM 1358 C CA . PHE A 1 178 ? 6.123 -2.530 15.429 1.00 59.00 178 PHE A CA 1
ATOM 1359 C C . PHE A 1 178 ? 5.103 -2.588 14.278 1.00 59.00 178 PHE A C 1
ATOM 1361 O O . PHE A 1 178 ? 5.267 -3.391 13.361 1.00 59.00 178 PHE A O 1
ATOM 1368 N N . ILE A 1 179 ? 4.099 -1.697 14.276 1.00 56.94 179 ILE A N 1
ATOM 1369 C CA . ILE A 1 179 ? 3.103 -1.588 13.190 1.00 56.94 179 ILE A CA 1
ATOM 1370 C C . ILE A 1 179 ? 3.777 -1.272 11.840 1.00 56.94 179 ILE A C 1
ATOM 1372 O O . ILE A 1 179 ? 3.495 -1.976 10.866 1.00 56.94 179 ILE A O 1
ATOM 1376 N N . PRO A 1 180 ? 4.706 -0.295 11.749 1.00 54.72 180 PRO A N 1
ATOM 1377 C CA . PRO A 1 180 ? 5.420 -0.011 10.505 1.00 54.72 180 PRO A CA 1
ATOM 1378 C C . PRO A 1 180 ? 6.331 -1.152 10.046 1.00 54.72 180 PRO A C 1
ATOM 1380 O O . PRO A 1 180 ? 6.393 -1.410 8.849 1.00 54.72 180 PRO A O 1
ATOM 1383 N N . LEU A 1 181 ? 7.005 -1.866 10.955 1.00 60.72 181 LEU A N 1
ATOM 1384 C CA . LEU A 1 181 ? 7.934 -2.947 10.591 1.00 60.72 181 LEU A CA 1
ATOM 1385 C C . LEU A 1 181 ? 7.208 -4.196 10.066 1.00 60.72 181 LEU A C 1
ATOM 1387 O O . LEU A 1 181 ? 7.601 -4.735 9.035 1.00 60.72 181 LEU A O 1
ATOM 1391 N N . LEU A 1 182 ? 6.102 -4.610 10.699 1.00 61.50 182 LEU A N 1
ATOM 1392 C CA . LEU A 1 182 ? 5.256 -5.706 10.194 1.00 61.50 182 LEU A CA 1
ATOM 1393 C C . LEU A 1 182 ? 4.622 -5.367 8.839 1.00 61.50 182 LEU A C 1
ATOM 1395 O O . LEU A 1 182 ? 4.542 -6.220 7.959 1.00 61.50 182 LEU A O 1
ATOM 1399 N N . SER A 1 183 ? 4.186 -4.116 8.672 1.00 60.06 183 SER A N 1
ATOM 1400 C CA . SER A 1 183 ? 3.632 -3.623 7.409 1.00 60.06 183 SER A CA 1
ATOM 1401 C C . SER A 1 183 ? 4.707 -3.528 6.319 1.00 60.06 183 SER A C 1
ATOM 1403 O O . SER A 1 183 ? 4.438 -3.891 5.180 1.00 60.06 183 SER A O 1
ATOM 1405 N N . SER A 1 184 ? 5.942 -3.141 6.666 1.00 59.91 184 SER A N 1
ATOM 1406 C CA . SER A 1 184 ? 7.075 -3.062 5.727 1.00 59.91 184 SER A CA 1
ATOM 1407 C C . SER A 1 184 ? 7.512 -4.433 5.214 1.00 59.91 184 SER A C 1
ATOM 1409 O O . SER A 1 184 ? 7.832 -4.550 4.037 1.00 59.91 184 SER A O 1
ATOM 1411 N N . PHE A 1 185 ? 7.446 -5.473 6.055 1.00 58.19 185 PHE A N 1
ATOM 1412 C CA . PHE A 1 185 ? 7.717 -6.861 5.651 1.00 58.19 185 PHE A CA 1
ATOM 1413 C C . PHE A 1 185 ? 6.718 -7.377 4.600 1.00 58.19 185 PHE A C 1
ATOM 1415 O O . PHE A 1 185 ? 7.025 -8.241 3.788 1.00 58.19 185 PHE A O 1
ATOM 1422 N N . ALA A 1 186 ? 5.501 -6.840 4.629 1.00 57.00 186 ALA A N 1
ATOM 1423 C CA . ALA A 1 186 ? 4.419 -7.170 3.717 1.00 57.00 186 ALA A CA 1
ATOM 1424 C C . ALA A 1 186 ? 4.433 -6.315 2.440 1.00 57.00 186 ALA A C 1
ATOM 1426 O O . ALA A 1 186 ? 4.240 -6.816 1.333 1.00 57.00 186 ALA A O 1
ATOM 1427 N N . CYS A 1 187 ? 4.599 -5.003 2.603 1.00 62.03 187 CYS A N 1
ATOM 1428 C CA . CYS A 1 187 ? 4.663 -4.031 1.528 1.00 62.03 187 CYS A CA 1
ATOM 1429 C C . CYS A 1 187 ? 5.399 -2.772 2.023 1.00 62.03 187 CYS A C 1
ATOM 1431 O O . CYS A 1 187 ? 4.926 -2.060 2.914 1.00 62.03 187 CYS A O 1
ATOM 1433 N N . ALA A 1 188 ? 6.551 -2.462 1.422 1.00 65.75 188 ALA A N 1
ATOM 1434 C CA . ALA A 1 188 ? 7.404 -1.355 1.861 1.00 65.75 188 ALA A CA 1
ATOM 1435 C C . ALA A 1 188 ? 6.713 0.024 1.780 1.00 65.75 188 ALA A C 1
ATOM 1437 O O . ALA A 1 188 ? 6.987 0.907 2.591 1.00 65.75 188 ALA A O 1
ATOM 1438 N N . ILE A 1 189 ? 5.779 0.221 0.841 1.00 63.38 189 ILE A N 1
ATOM 1439 C CA . ILE A 1 189 ? 5.142 1.526 0.596 1.00 63.38 189 ILE A CA 1
ATOM 1440 C C . ILE A 1 189 ? 4.196 1.937 1.752 1.00 63.38 189 ILE A C 1
ATOM 1442 O O . ILE A 1 189 ? 4.402 3.011 2.328 1.00 63.38 189 ILE A O 1
ATOM 1446 N N . PRO A 1 190 ? 3.197 1.124 2.169 1.00 60.44 190 PRO A N 1
ATOM 1447 C CA . PRO A 1 190 ? 2.391 1.421 3.357 1.00 60.44 190 PRO A CA 1
ATOM 1448 C C . PRO A 1 190 ? 3.205 1.432 4.655 1.00 60.44 190 PRO A C 1
ATOM 1450 O O . PRO A 1 190 ? 2.928 2.247 5.535 1.00 60.44 190 PRO A O 1
ATOM 1453 N N . GLY A 1 191 ? 4.211 0.557 4.775 1.00 66.38 191 GLY A N 1
ATOM 1454 C CA . GLY A 1 191 ? 5.106 0.502 5.932 1.00 66.38 191 GLY A CA 1
ATOM 1455 C C . GLY A 1 191 ? 5.878 1.806 6.150 1.00 66.38 191 GLY A C 1
ATOM 1456 O O . GLY A 1 191 ? 5.860 2.358 7.252 1.00 66.38 191 GLY A O 1
ATOM 1457 N N . MET A 1 192 ? 6.448 2.375 5.081 1.00 71.88 192 MET A N 1
ATOM 1458 C CA . MET A 1 192 ? 7.084 3.696 5.122 1.00 71.88 192 MET A CA 1
ATOM 1459 C C . MET A 1 192 ? 6.079 4.822 5.396 1.00 71.88 192 MET A C 1
ATOM 1461 O O . MET A 1 192 ? 6.359 5.707 6.205 1.00 71.88 192 MET A O 1
ATOM 1465 N N . MET A 1 193 ? 4.885 4.787 4.788 1.00 69.12 193 MET A N 1
ATOM 1466 C CA . MET A 1 193 ? 3.844 5.786 5.069 1.00 69.12 193 MET A CA 1
ATOM 1467 C C . MET A 1 193 ? 3.369 5.755 6.528 1.00 69.12 193 MET A C 1
ATOM 1469 O O . MET A 1 193 ? 3.050 6.809 7.076 1.00 69.12 193 MET A O 1
ATOM 1473 N N . ALA A 1 194 ? 3.358 4.590 7.180 1.00 63.53 194 ALA A N 1
ATOM 1474 C CA . ALA A 1 194 ? 2.971 4.440 8.583 1.00 63.53 194 ALA A CA 1
ATOM 1475 C C . ALA A 1 194 ? 4.003 5.026 9.567 1.00 63.53 194 ALA A C 1
ATOM 1477 O O . ALA A 1 194 ? 3.630 5.450 10.664 1.00 63.53 194 ALA A O 1
ATOM 1478 N N . ALA A 1 195 ? 5.278 5.144 9.174 1.00 72.56 195 ALA A N 1
ATOM 1479 C CA . ALA A 1 195 ? 6.329 5.729 10.013 1.00 72.56 195 ALA A CA 1
ATOM 1480 C C . ALA A 1 195 ? 6.065 7.206 10.376 1.00 72.56 195 ALA A C 1
ATOM 1482 O O . ALA A 1 195 ? 6.614 7.709 11.355 1.00 72.56 195 ALA A O 1
ATOM 1483 N N . ARG A 1 196 ? 5.165 7.900 9.658 1.00 78.19 196 ARG A N 1
ATOM 1484 C CA . ARG A 1 196 ? 4.745 9.282 9.964 1.00 78.19 196 ARG A CA 1
ATOM 1485 C C . ARG A 1 196 ? 4.116 9.463 11.351 1.00 78.19 196 ARG A C 1
ATOM 1487 O O . ARG A 1 196 ? 4.027 10.592 11.817 1.00 78.19 196 ARG A O 1
ATOM 1494 N N . VAL A 1 197 ? 3.643 8.382 11.978 1.00 69.38 197 VAL A N 1
ATOM 1495 C CA . VAL A 1 197 ? 3.035 8.400 13.322 1.00 69.38 197 VAL A CA 1
ATOM 1496 C C . VAL A 1 197 ? 4.105 8.499 14.427 1.00 69.38 197 VAL A C 1
ATOM 1498 O O . VAL A 1 197 ? 3.791 8.820 15.570 1.00 69.38 197 VAL A O 1
ATOM 1501 N N . ILE A 1 198 ? 5.383 8.265 14.104 1.00 76.88 198 ILE A N 1
ATOM 1502 C CA . ILE A 1 198 ? 6.504 8.370 15.045 1.00 76.88 198 ILE A CA 1
ATOM 1503 C C . ILE A 1 198 ? 6.878 9.850 15.236 1.00 76.88 198 ILE A C 1
ATOM 1505 O O . ILE A 1 198 ? 7.342 10.511 14.307 1.00 76.88 198 ILE A O 1
ATOM 1509 N N . GLU A 1 199 ? 6.686 10.363 16.455 1.00 75.94 199 GLU A N 1
ATOM 1510 C CA . GLU A 1 199 ? 6.955 11.767 16.817 1.00 75.94 199 GLU A CA 1
ATOM 1511 C C . GLU A 1 199 ? 8.452 12.110 16.808 1.00 75.94 199 GLU A C 1
ATOM 1513 O O . GLU A 1 199 ? 8.838 13.216 16.433 1.00 75.94 199 GLU A O 1
ATOM 1518 N N . ASN A 1 200 ? 9.307 11.162 17.210 1.00 82.88 200 ASN A N 1
ATOM 1519 C CA . ASN A 1 200 ? 10.752 11.359 17.247 1.00 82.88 200 ASN A CA 1
ATOM 1520 C C . ASN A 1 200 ? 11.347 11.199 15.844 1.00 82.88 200 ASN A C 1
ATOM 1522 O O . ASN A 1 200 ? 11.337 10.114 15.262 1.00 82.88 200 ASN A O 1
ATOM 1526 N N . GLU A 1 201 ? 11.904 12.280 15.309 1.00 82.19 201 GLU A N 1
ATOM 1527 C CA . GLU A 1 201 ? 12.416 12.330 13.941 1.00 82.19 201 GLU A CA 1
ATOM 1528 C C . GLU A 1 201 ? 13.546 11.326 13.676 1.00 82.19 201 GLU A C 1
ATOM 1530 O O . GLU A 1 201 ? 13.590 10.723 12.602 1.00 82.19 201 GLU A O 1
ATOM 1535 N N . ARG A 1 202 ? 14.409 11.076 14.672 1.00 81.00 202 ARG A N 1
ATOM 1536 C CA . ARG A 1 202 ? 15.470 10.063 14.562 1.00 81.00 202 ARG A CA 1
ATOM 1537 C C . ARG A 1 202 ? 14.900 8.656 14.409 1.00 81.00 202 ARG A C 1
ATOM 1539 O O . ARG A 1 202 ? 15.340 7.921 13.530 1.00 81.00 202 ARG A O 1
ATOM 1546 N N . ASP A 1 203 ? 13.886 8.308 15.193 1.00 76.56 203 ASP A N 1
ATOM 1547 C CA . ASP A 1 203 ? 13.259 6.984 15.136 1.00 76.56 203 ASP A CA 1
ATOM 1548 C C . ASP A 1 203 ? 12.429 6.821 13.854 1.00 76.56 203 ASP A C 1
ATOM 1550 O O . ASP A 1 203 ? 12.441 5.758 13.231 1.00 76.56 203 ASP A O 1
ATOM 1554 N N . ARG A 1 204 ? 11.777 7.900 13.398 1.00 81.62 204 ARG A N 1
ATOM 1555 C CA . ARG A 1 204 ? 11.047 7.946 12.124 1.00 81.62 204 ARG A CA 1
ATOM 1556 C C . ARG A 1 204 ? 11.965 7.674 10.935 1.00 81.62 204 ARG A C 1
ATOM 1558 O O . ARG A 1 204 ? 11.673 6.792 10.132 1.00 81.62 204 ARG A O 1
ATOM 1565 N N . LEU A 1 205 ? 13.074 8.407 10.831 1.00 81.94 205 LEU A N 1
ATOM 1566 C CA . LEU A 1 205 ? 14.042 8.242 9.743 1.00 81.94 205 LEU A CA 1
ATOM 1567 C C . LEU A 1 205 ? 14.698 6.861 9.781 1.00 81.94 205 LEU A C 1
ATOM 1569 O O . LEU A 1 205 ? 14.802 6.207 8.747 1.00 81.94 205 LEU A O 1
ATOM 1573 N N . THR A 1 206 ? 15.069 6.389 10.972 1.00 81.62 206 THR A N 1
ATOM 1574 C CA . THR A 1 206 ? 15.658 5.055 11.148 1.00 81.62 206 THR A CA 1
ATOM 1575 C C . THR A 1 206 ? 14.692 3.961 10.684 1.00 81.62 206 THR A C 1
ATOM 1577 O O . THR A 1 206 ? 15.096 3.050 9.970 1.00 81.62 206 THR A O 1
ATOM 1580 N N . THR A 1 207 ? 13.398 4.090 10.995 1.00 77.38 207 THR A N 1
ATOM 1581 C CA . THR A 1 207 ? 12.363 3.138 10.556 1.00 77.38 207 THR A CA 1
ATOM 1582 C C . THR A 1 207 ? 12.170 3.148 9.036 1.00 77.38 207 THR A C 1
ATOM 1584 O O . THR A 1 207 ? 12.074 2.084 8.434 1.00 77.38 207 THR A O 1
ATOM 1587 N N . ILE A 1 208 ? 12.160 4.324 8.395 1.00 81.44 208 ILE A N 1
ATOM 1588 C CA . ILE A 1 208 ? 12.033 4.450 6.930 1.00 81.44 208 ILE A CA 1
ATOM 1589 C C . ILE A 1 208 ? 13.243 3.838 6.206 1.00 81.44 208 ILE A C 1
ATOM 1591 O O . ILE A 1 208 ? 13.064 3.166 5.198 1.00 81.44 208 ILE A O 1
ATOM 1595 N N . ILE A 1 209 ? 14.460 4.046 6.720 1.00 83.00 209 ILE A N 1
ATOM 1596 C CA . ILE A 1 209 ? 15.702 3.532 6.114 1.00 83.00 209 ILE A CA 1
ATOM 1597 C C . ILE A 1 209 ? 15.839 2.014 6.303 1.00 83.00 209 ILE A C 1
ATOM 1599 O O . ILE A 1 209 ? 16.316 1.326 5.405 1.00 83.00 209 ILE A O 1
ATOM 1603 N N . ILE A 1 210 ? 15.415 1.482 7.454 1.00 79.31 210 ILE A N 1
ATOM 1604 C CA . ILE A 1 210 ? 15.474 0.042 7.748 1.00 79.31 210 ILE A CA 1
ATOM 1605 C C . ILE A 1 210 ? 14.383 -0.738 7.004 1.00 79.31 210 ILE A C 1
ATOM 1607 O O . ILE A 1 210 ? 14.623 -1.880 6.628 1.00 79.31 210 ILE A O 1
ATOM 1611 N N . ALA A 1 211 ? 13.212 -0.141 6.757 1.00 72.00 211 ALA A N 1
ATOM 1612 C CA . ALA A 1 211 ? 12.079 -0.805 6.107 1.00 72.00 211 ALA A CA 1
ATOM 1613 C C . ALA A 1 211 ? 12.433 -1.565 4.804 1.00 72.00 211 ALA A C 1
ATOM 1615 O O . ALA A 1 211 ? 12.087 -2.743 4.723 1.00 72.00 211 ALA A O 1
ATOM 1616 N N . PRO A 1 212 ? 13.143 -0.976 3.818 1.00 67.06 212 PRO A N 1
ATOM 1617 C CA . PRO A 1 212 ? 13.540 -1.688 2.600 1.00 67.06 212 PRO A CA 1
ATOM 1618 C C . PRO A 1 212 ? 14.695 -2.688 2.782 1.00 67.06 212 PRO A C 1
ATOM 1620 O O . PRO A 1 212 ? 14.943 -3.474 1.880 1.00 67.06 212 PRO A O 1
ATOM 1623 N N . LEU A 1 213 ? 15.409 -2.680 3.914 1.00 69.56 213 LEU A N 1
ATOM 1624 C CA . LEU A 1 213 ? 16.494 -3.633 4.206 1.00 69.56 213 LEU A CA 1
ATOM 1625 C C . LEU A 1 213 ? 15.995 -4.927 4.876 1.00 69.56 213 LEU A C 1
ATOM 1627 O O . LEU A 1 213 ? 16.794 -5.826 5.129 1.00 69.56 213 LEU A O 1
ATOM 1631 N N . MET A 1 214 ? 14.702 -5.013 5.210 1.00 64.44 214 MET A N 1
ATOM 1632 C CA . MET A 1 214 ? 14.098 -6.191 5.849 1.00 64.44 214 MET A CA 1
ATOM 1633 C C . MET A 1 214 ? 13.455 -7.184 4.865 1.00 64.44 214 MET A C 1
ATOM 1635 O O . MET A 1 214 ? 13.092 -8.278 5.298 1.00 64.44 214 MET A O 1
ATOM 1639 N N . THR A 1 215 ? 13.301 -6.810 3.591 1.00 51.41 215 THR A N 1
ATOM 1640 C CA . THR A 1 215 ? 12.703 -7.612 2.504 1.00 51.41 215 THR A CA 1
ATOM 1641 C C . THR A 1 215 ? 13.745 -7.954 1.457 1.00 51.41 215 THR A C 1
ATOM 1643 O O . THR A 1 215 ? 13.808 -9.134 1.054 1.00 51.41 215 THR A O 1
#